Protein AF-A0A537QTP3-F1 (afdb_monomer)

Structure (mmCIF, N/CA/C/O backbone):
data_AF-A0A537QTP3-F1
#
_entry.id   AF-A0A537QTP3-F1
#
loop_
_atom_site.group_PDB
_atom_site.id
_atom_site.type_symbol
_atom_site.label_atom_id
_atom_site.label_alt_id
_atom_site.label_comp_id
_atom_site.label_asym_id
_atom_site.label_entity_id
_atom_site.label_seq_id
_atom_site.pdbx_PDB_ins_code
_atom_site.Cartn_x
_atom_site.Cartn_y
_atom_site.Cartn_z
_atom_site.occupancy
_atom_site.B_iso_or_equiv
_atom_site.auth_seq_id
_atom_site.auth_comp_id
_atom_site.auth_asym_id
_atom_site.auth_atom_id
_atom_site.pdbx_PDB_model_num
ATOM 1 N N . MET A 1 1 ? 38.518 -3.682 39.618 1.00 43.06 1 MET A N 1
ATOM 2 C CA . MET A 1 1 ? 37.216 -3.998 38.986 1.00 43.06 1 MET A CA 1
ATOM 3 C C . MET A 1 1 ? 36.965 -2.998 37.864 1.00 43.06 1 MET A C 1
ATOM 5 O O . MET A 1 1 ? 36.991 -1.805 38.128 1.00 43.06 1 MET A O 1
ATOM 9 N N . ARG A 1 2 ? 36.813 -3.452 36.614 1.00 39.53 2 ARG A N 1
ATOM 10 C CA . ARG A 1 2 ? 36.555 -2.592 35.443 1.00 39.53 2 ARG A CA 1
ATOM 11 C C . ARG A 1 2 ? 35.040 -2.537 35.215 1.00 39.53 2 ARG A C 1
ATOM 13 O O . ARG A 1 2 ? 34.416 -3.589 35.121 1.00 39.53 2 ARG A O 1
ATOM 20 N N . ALA A 1 3 ? 34.459 -1.339 35.165 1.00 39.75 3 ALA A N 1
ATOM 21 C CA . ALA A 1 3 ? 33.029 -1.153 34.916 1.00 39.75 3 ALA A CA 1
ATOM 22 C C . ALA A 1 3 ? 32.633 -1.691 33.522 1.00 39.75 3 ALA A C 1
ATOM 24 O O . ALA A 1 3 ? 33.412 -1.539 32.575 1.00 39.75 3 ALA A O 1
ATOM 25 N N . PRO A 1 4 ? 31.446 -2.306 33.362 1.00 42.59 4 PRO A N 1
ATOM 26 C CA . PRO A 1 4 ? 31.024 -2.844 32.078 1.00 42.59 4 PRO A CA 1
ATOM 27 C C . PRO A 1 4 ? 30.721 -1.704 31.099 1.00 42.59 4 PRO A C 1
ATOM 29 O O . PRO A 1 4 ? 29.979 -0.768 31.402 1.00 42.59 4 PRO A O 1
ATOM 32 N N . ALA A 1 5 ? 31.304 -1.791 29.904 1.00 46.47 5 ALA A N 1
ATOM 33 C CA . ALA A 1 5 ? 31.057 -0.856 28.818 1.00 46.47 5 ALA A CA 1
ATOM 34 C C . ALA A 1 5 ? 29.568 -0.877 28.426 1.00 46.47 5 ALA A C 1
ATOM 36 O O . ALA A 1 5 ? 29.003 -1.933 28.130 1.00 46.47 5 ALA A O 1
ATOM 37 N N . LYS A 1 6 ? 28.931 0.302 28.401 1.00 43.38 6 LYS A N 1
ATOM 38 C CA . LYS A 1 6 ? 27.564 0.483 27.895 1.00 43.38 6 LYS A CA 1
ATOM 39 C C . LYS A 1 6 ? 27.497 -0.030 26.452 1.00 43.38 6 LYS A C 1
ATOM 41 O O . LYS A 1 6 ? 28.097 0.567 25.559 1.00 43.38 6 LYS A O 1
ATOM 46 N N . LYS A 1 7 ? 26.754 -1.120 26.216 1.00 40.28 7 LYS A N 1
ATOM 47 C CA . LYS A 1 7 ? 26.412 -1.594 24.866 1.00 40.28 7 LYS A CA 1
ATOM 48 C C . LYS A 1 7 ? 25.715 -0.457 24.123 1.00 40.28 7 LYS A C 1
ATOM 50 O O . LYS A 1 7 ? 24.593 -0.076 24.451 1.00 40.28 7 LYS A O 1
ATOM 55 N N . ARG A 1 8 ? 26.405 0.101 23.132 1.00 39.62 8 ARG A N 1
ATOM 56 C CA . ARG A 1 8 ? 25.869 1.103 22.215 1.00 39.62 8 ARG A CA 1
ATOM 57 C C . ARG A 1 8 ? 24.775 0.408 21.404 1.00 39.62 8 ARG A C 1
ATOM 59 O O . ARG A 1 8 ? 25.074 -0.422 20.552 1.00 39.62 8 ARG A O 1
ATOM 66 N N . VAL A 1 9 ? 23.512 0.669 21.741 1.00 45.44 9 VAL A N 1
ATOM 67 C CA . VAL A 1 9 ? 22.360 0.138 21.004 1.00 45.44 9 VAL A CA 1
ATOM 68 C C . VAL A 1 9 ? 22.481 0.646 19.571 1.00 45.44 9 VAL A C 1
ATOM 70 O O . VAL A 1 9 ? 22.361 1.844 19.317 1.00 45.44 9 VAL A O 1
ATOM 73 N N . SER A 1 10 ? 22.796 -0.259 18.647 1.00 49.94 10 SER A N 1
ATOM 74 C CA . SER A 1 10 ? 22.798 0.022 17.216 1.00 49.94 10 SER A CA 1
ATOM 75 C C . SER A 1 10 ? 21.412 0.534 16.831 1.00 49.94 10 SER A C 1
ATOM 77 O O . SER A 1 10 ? 20.431 -0.207 16.922 1.00 49.94 10 SER A O 1
ATOM 79 N N . ARG A 1 11 ? 21.312 1.808 16.436 1.00 54.25 11 ARG A N 1
ATOM 80 C CA . ARG A 1 11 ? 20.083 2.373 15.869 1.00 54.25 11 ARG A CA 1
ATOM 81 C C . ARG A 1 11 ? 19.792 1.630 14.565 1.00 54.25 11 ARG A C 1
ATOM 83 O O . ARG A 1 11 ? 20.485 1.826 13.577 1.00 54.25 11 ARG A O 1
ATOM 90 N N . SER A 1 12 ? 18.797 0.748 14.591 1.00 66.38 12 SER A N 1
ATOM 91 C CA . SER A 1 12 ? 18.327 0.035 13.402 1.00 66.38 12 SER A CA 1
ATOM 92 C C . SER A 1 12 ? 17.727 1.031 12.403 1.00 66.38 12 SER A C 1
ATOM 94 O O . SER A 1 12 ? 16.836 1.799 12.774 1.00 66.38 12 SER A O 1
ATOM 96 N N . THR A 1 13 ? 18.203 1.015 11.155 1.00 77.62 13 THR A N 1
ATOM 97 C CA . THR A 1 13 ? 17.743 1.884 10.055 1.00 77.62 13 THR A CA 1
ATOM 98 C C . THR A 1 13 ? 16.233 1.758 9.859 1.00 77.62 13 THR A C 1
ATOM 100 O O . THR A 1 13 ? 15.783 0.616 9.733 1.00 77.62 13 THR A O 1
ATOM 103 N N . PRO A 1 14 ? 15.450 2.856 9.856 1.00 83.19 14 PRO A N 1
ATOM 104 C CA . PRO A 1 14 ? 13.990 2.801 9.758 1.00 83.19 14 PRO A CA 1
ATOM 105 C C . PRO A 1 14 ? 13.533 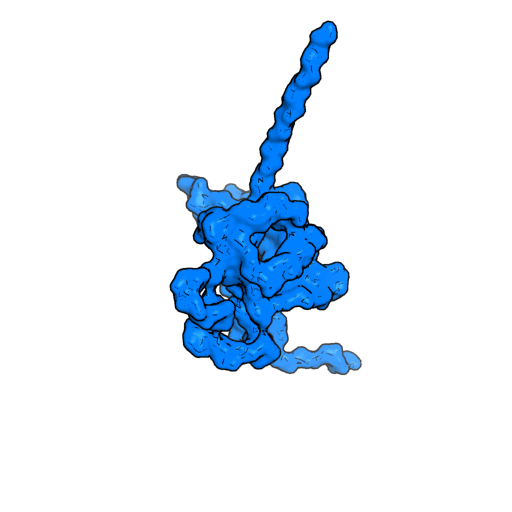2.051 8.497 1.00 83.19 14 PRO A C 1
ATOM 107 O O . PRO A 1 14 ? 14.256 2.041 7.494 1.00 83.19 14 PRO A O 1
ATOM 110 N N . PRO A 1 15 ? 12.366 1.382 8.538 1.00 90.44 15 PRO A N 1
ATOM 111 C CA . PRO A 1 15 ? 11.824 0.739 7.354 1.00 90.44 15 PRO A CA 1
ATOM 112 C C . PRO A 1 15 ? 11.551 1.799 6.285 1.00 90.44 15 PRO A C 1
ATOM 114 O O . PRO A 1 15 ? 11.191 2.934 6.583 1.00 90.44 15 PRO A O 1
ATOM 117 N N . THR A 1 16 ? 11.761 1.432 5.029 1.00 93.06 16 THR A N 1
ATOM 118 C CA . THR A 1 16 ? 11.614 2.335 3.886 1.00 93.06 16 THR A CA 1
ATOM 119 C C . THR A 1 16 ? 10.600 1.754 2.914 1.00 93.06 16 THR A C 1
ATOM 121 O O . THR A 1 16 ? 10.518 0.532 2.773 1.00 93.06 16 THR A O 1
ATOM 124 N N . ILE A 1 17 ? 9.834 2.625 2.252 1.00 95.19 17 ILE A N 1
ATOM 125 C CA . ILE A 1 17 ? 8.983 2.217 1.134 1.00 95.19 17 ILE A CA 1
ATOM 126 C C . ILE A 1 17 ? 9.832 2.159 -0.133 1.00 95.19 17 ILE A C 1
ATOM 128 O O . ILE A 1 17 ? 10.484 3.140 -0.501 1.00 95.19 17 ILE A O 1
ATOM 132 N N . SER A 1 18 ? 9.812 1.015 -0.807 1.00 95.62 18 SER A N 1
ATOM 133 C CA . SER A 1 18 ? 10.491 0.813 -2.085 1.00 95.62 18 SER A CA 1
ATOM 134 C C . SER A 1 18 ? 9.513 0.359 -3.157 1.00 95.62 18 SER A C 1
ATOM 136 O O . SER A 1 18 ? 8.651 -0.473 -2.885 1.00 95.62 18 SER A O 1
ATOM 138 N N . ALA A 1 19 ? 9.676 0.881 -4.370 1.00 96.38 19 ALA A N 1
ATOM 139 C CA . ALA A 1 19 ? 8.975 0.427 -5.562 1.00 96.38 19 ALA A CA 1
ATOM 140 C C . ALA A 1 19 ? 9.705 -0.774 -6.169 1.00 96.38 19 ALA A C 1
ATOM 142 O O . ALA A 1 19 ? 10.926 -0.724 -6.334 1.00 96.38 19 ALA A O 1
ATOM 143 N N . ARG A 1 20 ? 8.968 -1.834 -6.502 1.00 95.94 20 ARG A N 1
ATOM 144 C CA . ARG A 1 20 ? 9.480 -3.069 -7.100 1.00 95.94 20 ARG A CA 1
ATOM 145 C C . ARG A 1 20 ? 8.600 -3.477 -8.282 1.00 95.94 20 ARG A C 1
ATOM 147 O O . ARG A 1 20 ? 7.392 -3.268 -8.252 1.00 95.94 20 ARG A O 1
ATOM 154 N N . LEU A 1 21 ? 9.193 -4.067 -9.316 1.00 95.38 21 LEU A N 1
ATOM 155 C CA . LEU A 1 21 ? 8.407 -4.704 -10.377 1.00 95.38 21 LEU A CA 1
ATOM 156 C C . LEU A 1 21 ? 7.588 -5.852 -9.786 1.00 95.38 21 LEU A C 1
ATOM 158 O O . LEU A 1 21 ? 8.126 -6.660 -9.026 1.00 95.38 21 LEU A O 1
ATOM 162 N N . SER A 1 22 ? 6.315 -5.959 -10.160 1.00 92.25 22 SER A N 1
ATOM 163 C CA . SER A 1 22 ? 5.523 -7.130 -9.782 1.00 92.25 22 SER A CA 1
ATOM 164 C C . SER A 1 22 ? 6.201 -8.408 -10.293 1.00 92.25 22 SER A C 1
ATOM 166 O O . SER A 1 22 ? 6.821 -8.414 -11.356 1.00 92.25 22 SER A O 1
ATOM 168 N N . ALA A 1 23 ? 6.093 -9.511 -9.546 1.00 87.56 23 ALA A N 1
ATOM 169 C CA . ALA A 1 23 ? 6.948 -10.694 -9.727 1.00 87.56 23 ALA A CA 1
ATOM 170 C C . ALA A 1 23 ? 6.952 -11.321 -11.140 1.00 87.56 23 ALA A C 1
ATOM 172 O O . ALA A 1 23 ? 7.904 -12.013 -11.497 1.00 87.56 23 ALA A O 1
ATOM 173 N N . ARG A 1 24 ? 5.895 -11.103 -11.934 1.00 88.94 24 ARG A N 1
ATOM 174 C CA . ARG A 1 24 ? 5.745 -11.635 -13.302 1.00 88.94 24 ARG A CA 1
ATOM 175 C C . ARG A 1 24 ? 6.273 -10.700 -14.393 1.00 88.94 24 ARG A C 1
ATOM 177 O O . ARG A 1 24 ? 6.310 -11.094 -15.554 1.00 88.94 24 ARG A O 1
ATOM 184 N N . ILE A 1 25 ? 6.663 -9.478 -14.038 1.00 93.19 25 ILE A N 1
ATOM 185 C CA . ILE A 1 25 ? 7.062 -8.446 -14.993 1.00 93.19 25 ILE A CA 1
ATOM 186 C C . ILE A 1 25 ? 8.572 -8.491 -15.203 1.00 93.19 25 ILE A C 1
ATOM 188 O O . ILE A 1 25 ? 9.352 -8.521 -14.251 1.00 93.19 25 ILE A O 1
ATOM 192 N N . THR A 1 26 ? 8.991 -8.444 -16.465 1.00 94.81 26 THR A N 1
ATOM 193 C CA . THR A 1 26 ? 10.399 -8.268 -16.846 1.00 94.81 26 THR A CA 1
ATOM 194 C C . THR A 1 26 ? 10.557 -6.998 -17.673 1.00 94.81 26 THR A C 1
ATOM 196 O O . THR A 1 26 ? 9.687 -6.685 -18.481 1.00 94.81 26 THR A O 1
ATOM 199 N N . LEU A 1 27 ? 11.666 -6.275 -17.493 1.00 96.38 27 LEU A N 1
ATOM 200 C CA . LEU A 1 27 ? 12.025 -5.145 -18.351 1.00 96.38 27 LEU A CA 1
ATOM 201 C C . LEU A 1 27 ? 13.045 -5.579 -19.401 1.00 96.38 27 LEU A C 1
ATOM 203 O O . LEU A 1 27 ? 14.106 -6.102 -19.058 1.00 96.38 27 LEU A O 1
ATOM 207 N N . GLN A 1 28 ? 12.742 -5.316 -20.668 1.00 95.38 28 GLN A N 1
ATOM 208 C CA . GLN A 1 28 ? 13.676 -5.471 -21.780 1.00 95.38 28 GLN A CA 1
ATOM 209 C C . GLN A 1 28 ? 14.152 -4.095 -22.234 1.00 95.38 28 GLN A C 1
ATOM 211 O O . GLN A 1 28 ? 13.347 -3.189 -22.434 1.00 95.38 28 GLN A O 1
ATOM 216 N N . THR A 1 29 ? 15.465 -3.938 -22.378 1.00 95.75 29 THR A N 1
ATOM 217 C CA . THR A 1 29 ? 16.108 -2.699 -22.830 1.00 95.75 29 THR A CA 1
ATOM 218 C C . THR A 1 29 ? 16.768 -2.940 -24.183 1.00 95.75 29 THR A C 1
ATOM 220 O O . THR A 1 29 ? 17.555 -3.881 -24.309 1.00 95.75 29 THR A O 1
ATOM 223 N N . HIS A 1 30 ? 16.500 -2.093 -25.172 1.00 94.12 30 HIS A N 1
ATOM 224 C CA . HIS A 1 30 ? 17.096 -2.190 -26.506 1.00 94.12 30 HIS A CA 1
ATOM 225 C C . HIS A 1 30 ? 18.248 -1.202 -26.705 1.00 94.12 30 HIS A C 1
ATOM 227 O O . HIS A 1 30 ? 18.404 -0.229 -25.967 1.00 94.12 30 HIS A O 1
ATOM 233 N N . ALA A 1 31 ? 19.048 -1.441 -27.749 1.00 92.38 31 ALA A N 1
ATOM 234 C CA . ALA A 1 31 ? 20.208 -0.617 -28.094 1.00 92.38 31 ALA A CA 1
ATOM 235 C C . ALA A 1 31 ? 19.852 0.851 -28.400 1.00 92.38 31 ALA A C 1
ATOM 237 O O . ALA A 1 31 ? 20.682 1.733 -28.209 1.00 92.38 31 ALA A O 1
ATOM 238 N N . ASP A 1 32 ? 18.619 1.124 -28.837 1.00 94.00 32 ASP A N 1
ATOM 239 C CA . ASP A 1 32 ? 18.126 2.475 -29.124 1.00 94.00 32 ASP A CA 1
ATOM 240 C C . ASP A 1 32 ? 17.578 3.212 -27.884 1.00 94.00 32 ASP A C 1
ATOM 242 O O . ASP A 1 32 ? 16.983 4.286 -28.014 1.00 94.00 32 ASP A O 1
ATOM 246 N N . GLY A 1 33 ? 17.748 2.621 -26.695 1.00 93.94 33 GLY A N 1
ATOM 247 C CA . GLY A 1 33 ? 17.277 3.146 -25.415 1.00 93.94 33 GLY A CA 1
ATOM 248 C C . GLY A 1 33 ? 15.804 2.865 -25.122 1.00 93.94 33 GLY A C 1
ATOM 249 O O . GLY A 1 33 ? 15.305 3.317 -24.091 1.00 93.94 33 GLY A O 1
ATOM 250 N N . SER A 1 34 ? 15.081 2.151 -25.992 1.00 96.81 34 SER A N 1
ATOM 251 C CA . SER A 1 34 ? 13.695 1.777 -25.704 1.00 96.81 34 SER A CA 1
ATOM 252 C C . SER A 1 34 ? 13.605 0.734 -24.587 1.00 96.81 34 SER A C 1
ATOM 254 O O . SER A 1 34 ? 14.406 -0.202 -24.514 1.00 96.81 34 SER A O 1
ATOM 256 N N . ILE A 1 35 ? 12.620 0.911 -23.702 1.00 97.75 35 ILE A N 1
ATOM 257 C CA . ILE A 1 35 ? 12.293 -0.034 -22.632 1.00 97.75 35 ILE A CA 1
ATOM 258 C C . ILE A 1 35 ? 10.890 -0.597 -22.865 1.00 97.75 35 ILE A C 1
ATOM 260 O O . ILE A 1 35 ? 9.936 0.157 -23.074 1.00 97.75 35 ILE A O 1
ATOM 264 N N . LEU A 1 36 ? 10.763 -1.920 -22.786 1.00 97.25 36 LEU A N 1
ATOM 265 C CA . LEU A 1 36 ? 9.499 -2.656 -22.803 1.00 97.25 36 LEU A CA 1
ATOM 266 C C . LEU A 1 36 ? 9.291 -3.343 -21.452 1.00 97.25 36 LEU A C 1
ATOM 268 O O . LEU A 1 36 ? 10.227 -3.934 -20.912 1.00 97.25 36 LEU A O 1
ATOM 272 N N . ALA A 1 37 ? 8.064 -3.322 -20.936 1.00 96.50 37 ALA A N 1
ATOM 273 C CA . ALA A 1 37 ? 7.639 -4.280 -19.919 1.00 96.50 37 ALA A CA 1
ATOM 274 C C . ALA A 1 37 ? 7.015 -5.501 -20.594 1.00 96.50 37 ALA A C 1
ATOM 276 O O . ALA A 1 37 ? 6.170 -5.343 -21.470 1.00 96.50 37 ALA A O 1
ATOM 277 N N . CYS A 1 38 ? 7.404 -6.700 -20.168 1.00 95.25 38 CYS A N 1
ATOM 278 C CA . CYS A 1 38 ? 6.928 -7.973 -20.706 1.00 95.25 38 CYS A CA 1
ATOM 279 C C . CYS A 1 38 ? 6.246 -8.801 -19.613 1.00 95.25 38 CYS A C 1
ATOM 281 O O . CYS A 1 38 ? 6.808 -8.951 -18.523 1.00 95.25 38 CYS A O 1
ATOM 283 N N . PHE A 1 39 ? 5.066 -9.347 -19.916 1.00 91.31 39 PHE A N 1
ATOM 284 C CA . PHE A 1 39 ? 4.272 -10.192 -19.018 1.00 91.31 39 PHE A CA 1
ATOM 285 C C . PHE A 1 39 ? 3.223 -10.987 -19.800 1.00 91.31 39 PHE A C 1
ATOM 287 O O . PHE A 1 39 ? 2.648 -10.469 -20.748 1.00 91.31 39 PHE A O 1
ATOM 294 N N . ASP A 1 40 ? 2.981 -12.244 -19.419 1.00 85.19 40 ASP A N 1
ATOM 295 C CA . ASP A 1 40 ? 1.920 -13.101 -19.978 1.00 85.19 40 ASP A CA 1
ATOM 296 C C . ASP A 1 40 ? 1.842 -13.103 -21.523 1.00 85.19 40 ASP A C 1
ATOM 298 O O . ASP A 1 40 ? 0.764 -13.043 -22.107 1.00 85.19 40 ASP A O 1
ATOM 302 N N . GLY A 1 41 ? 2.998 -13.117 -22.201 1.00 86.50 41 GLY A N 1
ATOM 303 C CA . GLY A 1 41 ? 3.096 -13.088 -23.672 1.00 86.50 41 GLY A CA 1
ATOM 304 C C . GLY A 1 41 ? 2.845 -11.720 -24.323 1.00 86.50 41 GLY A C 1
ATOM 305 O O . GLY A 1 41 ? 2.966 -11.594 -25.538 1.00 86.50 41 GLY A O 1
ATOM 306 N N . HIS A 1 42 ? 2.548 -10.693 -23.530 1.00 89.06 42 HIS A N 1
ATOM 307 C CA . HIS A 1 42 ? 2.315 -9.321 -23.962 1.00 89.06 42 HIS A CA 1
ATOM 308 C C . HIS A 1 42 ? 3.523 -8.433 -23.655 1.00 89.06 42 HIS A C 1
ATOM 310 O O . HIS A 1 42 ? 4.347 -8.725 -22.778 1.00 89.06 42 HIS A O 1
ATOM 316 N N . SER A 1 43 ? 3.615 -7.314 -24.372 1.00 94.50 43 SER A N 1
ATOM 317 C CA . SER A 1 43 ? 4.582 -6.261 -24.087 1.00 94.50 43 SER A CA 1
ATOM 318 C C . SER A 1 43 ? 3.949 -4.877 -24.172 1.00 94.50 43 SER A C 1
ATOM 320 O O . SER A 1 43 ? 3.044 -4.628 -24.967 1.00 94.50 43 SER A O 1
ATOM 322 N N . VAL A 1 44 ? 4.434 -3.965 -23.332 1.00 95.19 44 VAL A N 1
ATOM 323 C CA . VAL A 1 44 ? 4.031 -2.556 -23.324 1.00 95.19 44 VAL A CA 1
ATOM 324 C C . VAL A 1 44 ? 5.275 -1.692 -23.472 1.00 95.19 44 VAL A C 1
ATOM 326 O O . VAL A 1 44 ? 6.224 -1.811 -22.695 1.00 95.19 44 VAL A O 1
ATOM 329 N N . GLY A 1 45 ? 5.269 -0.815 -24.477 1.00 96.25 45 GLY A N 1
ATOM 330 C CA . GLY A 1 45 ? 6.319 0.177 -24.693 1.00 96.25 45 GLY A CA 1
ATOM 331 C C . GLY A 1 45 ? 6.278 1.265 -23.630 1.00 96.25 45 GLY A C 1
ATOM 332 O O . GLY A 1 45 ? 5.278 1.963 -23.489 1.00 96.25 45 GLY A O 1
ATOM 333 N N . LEU A 1 46 ? 7.383 1.438 -22.908 1.00 96.56 46 LEU A N 1
ATOM 334 C CA . LEU A 1 46 ? 7.501 2.439 -21.847 1.00 96.56 46 LEU A CA 1
ATOM 335 C C . LEU A 1 46 ? 8.206 3.709 -22.317 1.00 96.56 46 LEU A C 1
ATOM 337 O O . LEU A 1 46 ? 8.221 4.684 -21.578 1.00 96.56 46 LEU A O 1
ATOM 341 N N . GLY A 1 47 ? 8.757 3.731 -23.533 1.00 95.81 47 GLY A N 1
ATOM 342 C CA . GLY A 1 47 ? 9.451 4.878 -24.127 1.00 95.81 47 GLY A CA 1
ATOM 343 C C . GLY A 1 47 ? 10.964 4.688 -24.225 1.00 95.81 47 GLY A C 1
ATOM 344 O O . GLY A 1 47 ? 11.472 3.593 -23.992 1.00 95.81 47 GLY A O 1
ATOM 345 N N . LYS A 1 48 ? 11.670 5.761 -24.607 1.00 96.62 48 LYS A N 1
ATOM 346 C CA . LYS A 1 48 ? 13.134 5.798 -24.736 1.00 96.62 48 LYS A CA 1
ATOM 347 C C . LYS A 1 48 ? 13.771 6.505 -23.549 1.00 96.62 48 LYS A C 1
ATOM 349 O O . LYS A 1 48 ? 13.270 7.540 -23.117 1.00 96.62 48 LYS A O 1
ATOM 354 N N . TYR A 1 49 ? 14.876 5.951 -23.069 1.00 95.81 49 TYR A N 1
ATOM 355 C CA . TYR A 1 49 ? 15.574 6.393 -21.870 1.00 95.81 49 TYR A CA 1
ATOM 356 C C . TYR A 1 49 ? 17.087 6.349 -22.069 1.00 95.81 49 TYR A C 1
ATOM 358 O O . TYR A 1 49 ? 17.601 5.595 -22.898 1.00 95.81 49 TYR A O 1
ATOM 366 N N . SER A 1 50 ? 17.821 7.135 -21.282 1.00 94.94 50 SER A N 1
ATOM 367 C CA . SER A 1 50 ? 19.281 7.102 -21.298 1.00 94.94 50 SER A CA 1
ATOM 368 C C . SER A 1 50 ? 19.832 5.747 -20.832 1.00 94.94 50 SER A C 1
ATOM 370 O O . SER A 1 50 ? 19.191 4.999 -20.086 1.00 94.94 50 SER A O 1
ATOM 372 N N . ALA A 1 51 ? 21.074 5.438 -21.217 1.00 94.19 51 ALA A N 1
ATOM 373 C CA . ALA A 1 51 ? 21.761 4.221 -20.777 1.00 94.19 51 ALA A CA 1
ATOM 374 C C . ALA A 1 51 ? 21.882 4.133 -19.241 1.00 94.19 51 ALA A C 1
ATOM 376 O O . ALA A 1 51 ? 21.800 3.046 -18.667 1.00 94.19 51 ALA A O 1
ATOM 377 N N . ALA A 1 52 ? 22.036 5.280 -18.565 1.00 92.56 52 ALA A N 1
ATOM 378 C CA . ALA A 1 52 ? 22.071 5.353 -17.108 1.00 92.56 52 ALA A CA 1
ATOM 379 C C . ALA A 1 52 ? 20.731 4.920 -16.493 1.00 92.56 52 ALA A C 1
ATOM 381 O O . ALA A 1 52 ? 20.715 4.080 -15.591 1.00 92.56 52 ALA A O 1
ATOM 382 N N . THR A 1 53 ? 19.614 5.425 -17.022 1.00 93.62 53 THR A N 1
ATOM 383 C CA . THR A 1 53 ? 18.266 5.029 -16.598 1.00 93.62 53 THR A CA 1
ATOM 384 C C . THR A 1 53 ? 17.995 3.559 -16.895 1.00 93.62 53 THR A C 1
ATOM 386 O O . THR A 1 53 ? 17.521 2.849 -16.014 1.00 93.62 53 THR A O 1
ATOM 389 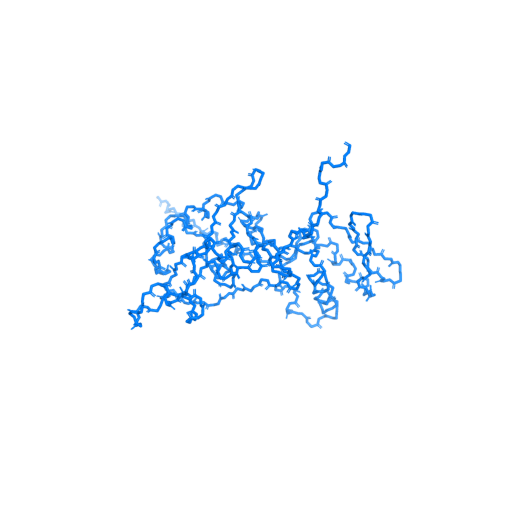N N . CYS A 1 54 ? 18.367 3.059 -18.080 1.00 94.12 54 CYS A N 1
ATOM 390 C CA . CYS A 1 54 ? 18.220 1.642 -18.433 1.00 94.12 54 CYS A CA 1
ATOM 391 C C . CYS A 1 54 ? 18.951 0.727 -17.440 1.00 94.12 54 CYS A C 1
ATOM 393 O O . CYS A 1 54 ? 18.404 -0.288 -17.013 1.00 94.12 54 CYS A O 1
ATOM 395 N N . LYS A 1 55 ? 20.168 1.108 -17.026 1.00 92.38 55 LYS A N 1
ATOM 396 C CA . LYS A 1 55 ? 20.936 0.374 -16.013 1.00 92.38 55 LYS A CA 1
ATOM 397 C C . LYS A 1 55 ? 20.236 0.396 -14.653 1.00 92.38 55 LYS A C 1
ATOM 399 O O . LYS A 1 55 ? 20.070 -0.659 -14.049 1.00 92.38 55 LYS A O 1
ATOM 404 N N . ARG A 1 56 ? 19.793 1.571 -14.188 1.00 91.81 56 ARG A N 1
ATOM 405 C CA . ARG A 1 56 ? 19.086 1.710 -12.901 1.00 91.81 56 ARG A CA 1
ATOM 406 C C . ARG A 1 56 ? 17.734 0.994 -12.891 1.00 91.81 56 ARG A C 1
ATOM 408 O O . ARG A 1 56 ? 17.353 0.441 -11.867 1.00 91.81 56 ARG A O 1
ATOM 415 N N . ALA A 1 57 ? 17.024 0.950 -14.016 1.00 93.38 57 ALA A N 1
ATOM 416 C CA . ALA A 1 57 ? 15.736 0.269 -14.130 1.00 93.38 57 ALA A CA 1
ATOM 417 C C . ALA A 1 57 ? 15.828 -1.227 -13.783 1.00 93.38 57 ALA A C 1
ATOM 419 O O . ALA A 1 57 ? 14.883 -1.787 -13.234 1.00 93.38 57 ALA A O 1
ATOM 420 N N . GLN A 1 58 ? 16.979 -1.868 -14.020 1.00 91.88 58 GLN A N 1
ATOM 421 C CA . GLN A 1 58 ? 17.199 -3.270 -13.642 1.00 91.88 58 GLN A CA 1
ATOM 422 C C . GLN A 1 58 ? 17.170 -3.485 -12.117 1.00 91.88 58 GLN A C 1
ATOM 424 O O . GLN A 1 58 ? 16.783 -4.553 -11.641 1.00 91.88 58 GLN A O 1
ATOM 429 N N . GLU A 1 59 ? 17.500 -2.457 -11.329 1.00 93.62 59 GLU A N 1
ATOM 430 C CA . GLU A 1 59 ? 17.471 -2.498 -9.860 1.00 93.62 59 GLU A CA 1
ATOM 431 C C . GLU A 1 59 ? 16.032 -2.494 -9.304 1.00 93.62 59 GLU A C 1
ATOM 433 O O . GLU A 1 59 ? 15.807 -2.894 -8.157 1.00 93.62 59 GLU A O 1
ATOM 438 N N . LEU A 1 60 ? 15.025 -2.140 -10.119 1.00 94.56 60 LEU A N 1
ATOM 439 C CA . LEU A 1 60 ? 13.611 -2.225 -9.730 1.00 94.56 60 LEU A CA 1
ATOM 440 C C . LEU A 1 60 ? 13.175 -3.658 -9.416 1.00 94.56 60 LEU A C 1
ATOM 442 O O . LEU A 1 60 ? 12.203 -3.843 -8.692 1.00 94.56 60 LEU A O 1
ATOM 446 N N . ARG A 1 61 ? 13.891 -4.685 -9.890 1.00 91.12 61 ARG A N 1
ATOM 447 C CA . ARG A 1 61 ? 13.609 -6.080 -9.519 1.00 91.12 61 ARG A CA 1
ATOM 448 C C . ARG A 1 61 ? 13.897 -6.362 -8.041 1.00 91.12 61 ARG A C 1
ATOM 450 O O . ARG A 1 61 ? 13.170 -7.122 -7.407 1.00 91.12 61 ARG A O 1
ATOM 457 N N . SER A 1 62 ? 14.939 -5.746 -7.483 1.00 88.94 62 SER A N 1
ATOM 458 C CA . SER A 1 62 ? 15.257 -5.815 -6.047 1.00 88.94 62 SER A CA 1
ATOM 459 C C . SER A 1 62 ? 14.485 -4.794 -5.210 1.00 88.94 62 SER A C 1
ATOM 461 O O . SER A 1 62 ? 14.317 -4.986 -4.006 1.00 88.94 62 SER A O 1
ATOM 463 N N . GLY A 1 63 ? 13.979 -3.746 -5.857 1.00 93.38 63 GLY A N 1
ATOM 464 C CA . GLY A 1 63 ? 13.241 -2.655 -5.243 1.00 93.38 63 GLY A CA 1
ATOM 465 C C . GLY A 1 63 ? 14.121 -1.430 -4.997 1.00 93.38 63 GLY A C 1
ATOM 466 O O . GLY A 1 63 ? 15.222 -1.541 -4.461 1.00 93.38 63 GLY A O 1
ATOM 467 N N . LEU A 1 64 ? 13.613 -0.253 -5.360 1.00 93.81 64 LEU A N 1
ATOM 468 C CA . LEU A 1 64 ? 14.282 1.035 -5.164 1.00 93.81 64 LEU A CA 1
ATOM 469 C C . LEU A 1 64 ? 13.483 1.915 -4.194 1.00 93.81 64 LEU A C 1
ATOM 471 O O . LEU A 1 64 ? 12.264 2.009 -4.345 1.00 93.81 64 LEU A O 1
ATOM 475 N N . PRO A 1 65 ? 14.115 2.563 -3.195 1.00 92.81 65 PRO A N 1
ATOM 476 C CA . PRO A 1 65 ? 13.428 3.487 -2.292 1.00 92.81 65 PRO A CA 1
ATOM 477 C C . PRO A 1 65 ? 12.672 4.586 -3.044 1.00 92.81 65 PRO A C 1
ATOM 479 O O . PRO A 1 65 ? 13.247 5.207 -3.935 1.00 92.81 65 PRO A O 1
ATOM 482 N N . LEU A 1 66 ? 11.432 4.891 -2.644 1.00 91.19 66 LEU A N 1
ATOM 483 C CA . LEU A 1 66 ? 10.649 5.959 -3.288 1.00 91.19 66 LEU A CA 1
ATOM 484 C C . LEU A 1 66 ? 11.340 7.323 -3.211 1.00 91.19 66 LEU A C 1
ATOM 486 O O . LEU A 1 66 ? 11.373 8.061 -4.189 1.00 91.19 66 LEU A O 1
ATOM 490 N N . ALA A 1 67 ? 11.997 7.606 -2.086 1.00 87.12 67 ALA A N 1
ATOM 491 C CA . ALA A 1 67 ? 12.776 8.828 -1.900 1.00 87.12 67 ALA A CA 1
ATOM 492 C C . ALA A 1 67 ? 13.944 8.973 -2.900 1.00 87.12 67 ALA A C 1
ATOM 494 O O . ALA A 1 67 ? 14.477 10.065 -3.059 1.00 87.12 67 ALA A O 1
ATOM 495 N N . SER A 1 68 ? 14.355 7.894 -3.583 1.00 85.88 68 SER A N 1
ATOM 496 C CA . SER A 1 68 ? 15.384 7.963 -4.633 1.00 85.88 68 SER A CA 1
ATOM 497 C C . SER A 1 68 ? 14.874 8.536 -5.961 1.00 85.88 68 SER A C 1
ATOM 499 O O . SER A 1 68 ? 15.687 8.796 -6.847 1.00 85.88 68 SER A O 1
ATOM 501 N N . PHE A 1 69 ? 13.557 8.719 -6.094 1.00 82.75 69 PHE A N 1
ATOM 502 C CA . PHE A 1 69 ? 12.909 9.336 -7.254 1.00 82.75 69 PHE A CA 1
ATOM 503 C C . PHE A 1 69 ? 12.585 10.817 -7.014 1.00 82.75 69 PHE A C 1
ATOM 505 O O . PHE A 1 69 ? 12.587 11.611 -7.947 1.00 82.75 69 PHE A O 1
ATOM 512 N N . GLU A 1 70 ? 12.331 11.199 -5.759 1.00 69.81 70 GLU A N 1
ATOM 513 C CA . GLU A 1 70 ? 11.847 12.539 -5.398 1.00 69.81 70 GLU A CA 1
ATOM 514 C C . GLU A 1 70 ? 12.954 13.609 -5.362 1.00 69.81 70 GLU A C 1
ATOM 516 O O . GLU A 1 70 ? 12.652 14.803 -5.372 1.00 69.81 70 GLU A O 1
ATOM 521 N N . THR A 1 71 ? 14.236 13.216 -5.316 1.00 61.31 71 THR A N 1
ATOM 522 C CA . THR A 1 71 ? 15.284 14.149 -4.866 1.00 61.31 71 THR A CA 1
ATOM 523 C C . THR A 1 71 ? 16.662 13.929 -5.474 1.00 61.31 71 THR A C 1
ATOM 525 O O . THR A 1 71 ? 17.659 13.737 -4.773 1.00 61.31 71 THR A O 1
ATOM 528 N N . SER A 1 72 ? 16.778 14.070 -6.786 1.00 56.84 72 SER A N 1
ATOM 529 C CA . SER A 1 72 ? 18.107 14.227 -7.368 1.00 56.84 72 SER A CA 1
ATOM 530 C C . SER A 1 72 ? 18.074 15.028 -8.654 1.00 56.84 72 SER A C 1
ATOM 532 O O . SER A 1 72 ? 17.449 14.661 -9.639 1.00 56.84 72 SER A O 1
ATOM 534 N N . GLY A 1 73 ? 18.806 16.144 -8.660 1.00 63.41 73 GLY A N 1
ATOM 535 C CA . GLY A 1 73 ? 18.977 17.023 -9.823 1.00 63.41 73 GLY A CA 1
ATOM 536 C C . GLY A 1 73 ? 19.758 16.394 -10.985 1.00 63.41 73 GLY A C 1
ATOM 537 O O . GLY A 1 73 ? 20.357 17.114 -11.775 1.00 63.41 73 GLY A O 1
ATOM 538 N N . ARG A 1 74 ? 19.809 15.060 -11.075 1.00 78.81 74 ARG A N 1
ATOM 539 C CA . ARG A 1 74 ? 20.415 14.315 -12.178 1.00 78.81 74 ARG A CA 1
ATOM 540 C C . ARG A 1 74 ? 19.315 13.924 -13.158 1.00 78.81 74 ARG A C 1
ATOM 542 O O . ARG A 1 74 ? 18.318 13.334 -12.758 1.00 78.81 74 ARG A O 1
ATOM 549 N N . ALA A 1 75 ? 19.538 14.172 -14.446 1.00 84.31 75 ALA A N 1
ATOM 550 C CA . ALA A 1 75 ? 18.580 13.841 -15.504 1.00 84.31 75 ALA A CA 1
ATOM 551 C C . ALA A 1 75 ? 18.135 12.362 -15.485 1.00 84.31 75 ALA A C 1
ATOM 553 O O . ALA A 1 75 ? 16.957 12.070 -15.660 1.00 84.31 75 ALA A O 1
ATOM 554 N N . ALA A 1 76 ? 19.052 11.433 -15.186 1.00 84.75 76 ALA A N 1
ATOM 555 C CA . ALA A 1 76 ? 18.745 10.001 -15.102 1.00 84.75 76 ALA A CA 1
ATOM 556 C C . ALA A 1 76 ? 17.720 9.653 -14.006 1.00 84.75 76 ALA A C 1
ATOM 558 O O . ALA A 1 76 ? 16.999 8.666 -14.114 1.00 84.75 76 ALA A O 1
ATOM 559 N N . ASP A 1 77 ? 17.634 10.457 -12.949 1.00 86.00 77 ASP A N 1
ATOM 560 C CA . ASP A 1 77 ? 16.757 10.166 -11.818 1.00 86.00 77 ASP A CA 1
ATOM 561 C C . ASP A 1 77 ? 15.337 10.684 -12.089 1.00 86.00 77 ASP A C 1
ATOM 563 O O . ASP A 1 77 ? 14.363 10.025 -11.732 1.00 86.00 77 ASP A O 1
ATOM 567 N N . GLN A 1 78 ? 15.223 11.786 -12.838 1.00 89.38 78 GLN A N 1
ATOM 568 C CA . GLN A 1 78 ? 13.958 12.270 -13.401 1.00 89.38 78 GLN A CA 1
ATOM 569 C C . GLN A 1 78 ?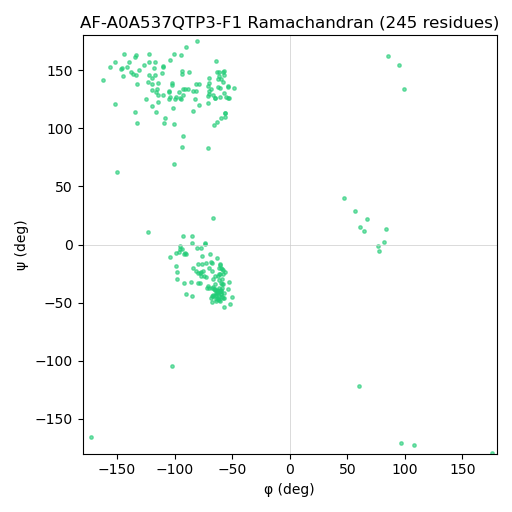 13.407 11.305 -14.457 1.00 89.38 78 GLN A C 1
ATOM 571 O O . GLN A 1 78 ? 12.222 10.978 -14.455 1.00 89.38 78 GLN A O 1
ATOM 576 N N . GLU A 1 79 ? 14.268 10.811 -15.350 1.00 93.12 79 GLU A N 1
ATOM 577 C CA . GLU A 1 79 ? 13.900 9.775 -16.318 1.00 93.12 79 GLU A CA 1
ATOM 578 C C . GLU A 1 79 ? 13.420 8.494 -15.622 1.00 93.12 79 GLU A C 1
ATOM 580 O O . GLU A 1 79 ? 12.440 7.882 -16.055 1.00 93.12 79 GLU A O 1
ATOM 585 N N . LEU A 1 80 ? 14.080 8.104 -14.528 1.00 92.94 80 LEU A N 1
ATOM 586 C CA . LEU A 1 80 ? 13.674 6.955 -13.730 1.00 92.94 80 LEU A CA 1
ATOM 587 C C . LEU A 1 80 ? 12.328 7.186 -13.028 1.00 92.94 80 LEU A C 1
ATOM 589 O O . LEU A 1 80 ? 11.490 6.291 -13.070 1.00 92.94 80 LEU A O 1
ATOM 593 N N . ASP A 1 81 ? 12.080 8.362 -12.439 1.00 92.81 81 ASP A N 1
ATOM 594 C CA . ASP A 1 81 ? 10.764 8.711 -11.873 1.00 92.81 81 ASP A CA 1
ATOM 595 C C . ASP A 1 81 ? 9.661 8.599 -12.939 1.00 92.81 81 ASP A C 1
ATOM 597 O O . ASP A 1 81 ? 8.648 7.932 -12.720 1.00 92.81 81 ASP A O 1
ATOM 601 N N . LEU A 1 82 ? 9.891 9.138 -14.142 1.00 93.56 82 LEU A N 1
ATOM 602 C CA . LEU A 1 82 ? 8.955 9.016 -15.264 1.00 93.56 82 LEU A CA 1
ATOM 603 C C . LEU A 1 82 ? 8.697 7.556 -15.660 1.00 93.56 82 LEU A C 1
ATOM 605 O O . LEU A 1 82 ? 7.548 7.186 -15.914 1.00 93.56 82 LEU A O 1
ATOM 609 N N . LEU A 1 83 ? 9.740 6.722 -15.718 1.00 95.44 83 LEU A N 1
ATOM 610 C CA . LEU A 1 83 ? 9.608 5.287 -15.983 1.00 95.44 83 LEU A CA 1
ATOM 611 C C . LEU A 1 83 ? 8.760 4.595 -14.911 1.00 95.44 83 LEU A C 1
ATOM 613 O O . LEU A 1 83 ? 7.825 3.867 -15.242 1.00 95.44 83 LEU A O 1
ATOM 617 N N . VAL A 1 84 ? 9.052 4.842 -13.634 1.00 95.25 84 VAL A N 1
ATOM 618 C CA . VAL A 1 84 ? 8.348 4.213 -12.510 1.00 95.25 84 VAL A CA 1
ATOM 619 C C . VAL A 1 84 ? 6.885 4.663 -12.452 1.00 95.25 84 VAL A C 1
ATOM 621 O O . VAL A 1 84 ? 6.007 3.830 -12.235 1.00 95.25 84 VAL A O 1
ATOM 624 N N . ARG A 1 85 ? 6.586 5.936 -12.744 1.00 94.56 85 ARG A N 1
ATOM 625 C CA . ARG A 1 85 ? 5.203 6.424 -12.885 1.00 94.56 85 ARG A CA 1
ATOM 626 C C . ARG A 1 85 ? 4.466 5.753 -14.040 1.00 94.56 85 ARG A C 1
ATOM 628 O O . ARG A 1 85 ? 3.313 5.369 -13.880 1.00 94.56 85 ARG A O 1
ATOM 635 N N . ARG A 1 86 ? 5.112 5.559 -15.196 1.00 95.56 86 ARG A N 1
ATOM 636 C CA . ARG A 1 86 ? 4.503 4.813 -16.316 1.00 95.56 86 ARG A CA 1
ATOM 637 C C . ARG A 1 86 ? 4.200 3.371 -15.923 1.00 95.56 86 ARG A C 1
ATOM 639 O O . ARG A 1 86 ? 3.095 2.900 -16.170 1.00 95.56 86 ARG A O 1
ATOM 646 N N . LEU A 1 87 ? 5.135 2.695 -15.261 1.00 95.31 87 LEU A N 1
ATOM 647 C CA . LEU A 1 87 ? 4.918 1.341 -14.751 1.00 95.31 87 LEU A CA 1
ATOM 648 C C . LEU A 1 87 ? 3.744 1.280 -13.755 1.00 95.31 87 LEU A C 1
ATOM 650 O O . LEU A 1 87 ? 2.919 0.372 -13.853 1.00 95.31 87 LEU A O 1
ATOM 654 N N . ALA A 1 88 ? 3.624 2.254 -12.845 1.00 94.44 88 ALA A N 1
ATOM 655 C CA . ALA A 1 88 ? 2.519 2.339 -11.885 1.00 94.44 88 ALA A CA 1
ATOM 656 C C . ALA A 1 88 ? 1.156 2.561 -12.568 1.00 94.44 88 ALA A C 1
ATOM 658 O O . ALA A 1 88 ? 0.179 1.894 -12.227 1.00 94.44 88 ALA A O 1
ATOM 659 N N . ARG A 1 89 ? 1.086 3.422 -13.593 1.00 93.31 89 ARG A N 1
ATOM 660 C CA . ARG A 1 89 ? -0.128 3.613 -14.415 1.00 93.31 89 ARG A CA 1
ATOM 661 C C . ARG A 1 89 ? -0.583 2.342 -15.119 1.00 93.31 89 ARG A C 1
ATOM 663 O O . ARG A 1 89 ? -1.777 2.146 -15.296 1.00 93.31 89 ARG A O 1
ATOM 670 N N . HIS A 1 90 ? 0.353 1.480 -15.503 1.00 91.44 90 HIS A N 1
ATOM 671 C CA . HIS A 1 90 ? 0.041 0.183 -16.101 1.00 91.44 90 HIS A CA 1
ATOM 672 C C . HIS A 1 90 ? -0.220 -0.925 -15.064 1.00 91.44 90 HIS A C 1
ATOM 674 O O . HIS A 1 90 ? -0.449 -2.064 -15.455 1.00 91.44 90 HIS A O 1
ATOM 680 N N . GLY A 1 91 ? -0.173 -0.628 -13.758 1.00 90.75 91 GLY A N 1
ATOM 681 C CA . GLY A 1 91 ? -0.368 -1.631 -12.705 1.00 90.75 91 GLY A CA 1
ATOM 682 C C . GLY A 1 91 ? 0.752 -2.676 -12.631 1.00 90.75 91 GLY A C 1
ATOM 683 O O . GLY A 1 91 ? 0.540 -3.771 -12.123 1.00 90.75 91 GLY A O 1
ATOM 684 N N . LEU A 1 92 ? 1.946 -2.358 -13.144 1.00 93.44 92 LEU A N 1
ATOM 685 C CA . LEU A 1 92 ? 3.084 -3.287 -13.253 1.00 93.44 92 LEU A CA 1
ATOM 686 C C . LEU A 1 92 ? 4.037 -3.218 -12.049 1.00 93.44 92 LEU A C 1
ATOM 688 O O . LEU A 1 92 ? 5.129 -3.796 -12.064 1.00 93.44 92 LEU A O 1
ATOM 692 N N . MET A 1 93 ? 3.638 -2.460 -11.030 1.00 94.75 93 MET A N 1
ATOM 693 C CA . MET A 1 93 ? 4.424 -2.173 -9.842 1.00 94.75 93 MET A CA 1
ATOM 694 C C . MET A 1 93 ? 3.746 -2.724 -8.601 1.00 94.75 93 MET A C 1
ATOM 696 O O . MET A 1 93 ? 2.530 -2.672 -8.442 1.00 94.75 93 MET A O 1
ATOM 700 N N . GLU A 1 94 ? 4.576 -3.161 -7.670 1.00 96.12 94 GLU A N 1
ATOM 701 C CA . GLU A 1 94 ? 4.222 -3.348 -6.275 1.00 96.12 94 GLU A CA 1
ATOM 702 C C . GLU A 1 94 ? 5.161 -2.507 -5.409 1.00 96.12 94 GLU A C 1
ATOM 704 O O . GLU A 1 94 ? 6.223 -2.049 -5.845 1.00 96.12 94 GLU A O 1
ATOM 709 N N . TYR A 1 95 ? 4.779 -2.301 -4.157 1.00 96.69 95 TYR A N 1
ATOM 710 C CA . TYR A 1 95 ? 5.613 -1.585 -3.203 1.00 96.69 95 TYR A CA 1
ATOM 711 C C . TYR A 1 95 ? 5.885 -2.466 -1.994 1.00 96.69 95 TYR A C 1
ATOM 713 O O . TYR A 1 95 ? 5.150 -3.402 -1.696 1.00 96.69 95 TYR A O 1
ATOM 721 N N . ARG A 1 96 ? 6.960 -2.188 -1.271 1.00 95.81 96 ARG A N 1
ATOM 722 C CA . ARG A 1 96 ? 7.297 -2.891 -0.030 1.00 95.81 96 ARG A CA 1
ATOM 723 C C . ARG A 1 96 ? 7.645 -1.885 1.037 1.00 95.81 96 ARG A C 1
ATOM 725 O O . ARG A 1 96 ? 8.382 -0.946 0.760 1.00 95.81 96 ARG A O 1
ATOM 732 N N . LEU A 1 97 ? 7.166 -2.115 2.250 1.00 96.12 97 LEU A N 1
ATOM 733 C CA . LEU A 1 97 ? 7.693 -1.462 3.439 1.00 96.12 97 LEU A CA 1
ATOM 734 C C . LEU A 1 97 ? 8.538 -2.488 4.183 1.00 96.12 97 LEU A C 1
ATOM 736 O O . LEU A 1 97 ? 8.074 -3.586 4.499 1.00 96.12 97 LEU A O 1
ATOM 740 N N . GLY A 1 98 ? 9.787 -2.138 4.460 1.00 93.75 98 GLY A N 1
ATOM 741 C CA . GLY A 1 98 ? 10.668 -3.009 5.218 1.00 93.75 98 GLY A CA 1
ATOM 742 C C . GLY A 1 98 ? 12.080 -2.469 5.337 1.00 93.75 98 GLY A C 1
ATOM 743 O O . GLY A 1 98 ? 12.403 -1.384 4.855 1.00 93.75 98 GLY A O 1
ATOM 744 N N . ARG A 1 99 ? 12.927 -3.246 6.008 1.00 88.31 99 ARG A N 1
ATOM 745 C CA . ARG A 1 99 ? 14.359 -2.960 6.166 1.00 88.31 99 ARG A CA 1
ATOM 746 C C . ARG A 1 99 ? 15.132 -3.860 5.201 1.00 88.31 99 ARG A C 1
ATOM 748 O O . ARG A 1 99 ? 15.084 -3.670 3.991 1.00 88.31 99 ARG A O 1
ATOM 755 N N . SER A 1 100 ? 15.765 -4.908 5.725 1.00 84.81 100 SER A N 1
ATOM 756 C CA . SER A 1 100 ? 16.393 -5.967 4.925 1.00 84.81 100 SER A CA 1
ATOM 757 C C . SER A 1 100 ? 15.392 -6.980 4.363 1.00 84.81 100 SER A C 1
ATOM 759 O O . SER A 1 100 ? 15.665 -7.612 3.347 1.00 84.81 100 SER A O 1
ATOM 761 N N . ARG A 1 101 ? 14.233 -7.135 5.010 1.00 90.25 101 ARG A N 1
ATOM 762 C CA . ARG A 1 101 ? 13.138 -8.021 4.599 1.00 90.25 101 ARG A CA 1
ATOM 763 C C . ARG A 1 101 ? 11.838 -7.233 4.517 1.00 90.25 101 ARG A C 1
ATOM 765 O O . ARG A 1 101 ? 11.699 -6.221 5.205 1.00 90.25 101 ARG A O 1
ATOM 772 N N . ASP A 1 102 ? 10.921 -7.723 3.692 1.00 94.38 102 ASP A N 1
ATOM 773 C CA . ASP A 1 102 ? 9.576 -7.166 3.563 1.00 94.38 102 ASP A CA 1
ATOM 774 C C . ASP A 1 102 ? 8.843 -7.358 4.900 1.00 94.38 102 ASP A C 1
ATOM 776 O O . ASP A 1 102 ? 8.789 -8.467 5.435 1.00 94.38 102 ASP A O 1
ATOM 780 N N . GLU A 1 103 ? 8.311 -6.275 5.463 1.00 95.81 103 GLU A N 1
ATOM 781 C CA . GLU A 1 103 ? 7.381 -6.331 6.596 1.00 95.81 103 GLU A CA 1
ATOM 782 C C . GLU A 1 103 ? 5.944 -6.407 6.072 1.00 95.81 103 GLU A C 1
ATOM 784 O O . GLU A 1 103 ? 5.154 -7.242 6.526 1.00 95.81 103 GLU A O 1
ATOM 789 N N . VAL A 1 104 ? 5.650 -5.603 5.046 1.00 97.06 104 VAL A N 1
ATOM 790 C CA . VAL A 1 104 ? 4.456 -5.707 4.203 1.00 97.06 104 VAL A CA 1
ATOM 791 C C . VAL A 1 104 ? 4.815 -5.500 2.735 1.00 97.06 104 VAL A C 1
ATOM 793 O O . VAL A 1 104 ? 5.723 -4.730 2.408 1.00 97.06 104 VAL A O 1
ATOM 796 N N . VAL A 1 105 ? 4.069 -6.163 1.856 1.00 97.06 105 VAL A N 1
ATOM 797 C CA . VAL A 1 105 ? 4.053 -5.876 0.418 1.00 97.06 105 VAL A CA 1
ATOM 798 C C . VAL A 1 105 ? 2.708 -5.259 0.069 1.00 97.06 105 VAL A C 1
ATOM 800 O O . VAL A 1 105 ? 1.669 -5.777 0.456 1.00 97.06 105 VAL A O 1
ATOM 803 N N . ILE A 1 106 ? 2.747 -4.122 -0.607 1.00 97.31 106 ILE A N 1
ATOM 804 C CA . ILE A 1 106 ? 1.609 -3.301 -0.995 1.00 97.31 106 ILE A CA 1
ATOM 805 C C . ILE A 1 106 ? 1.335 -3.601 -2.467 1.00 97.31 106 ILE A C 1
ATOM 807 O O . ILE A 1 106 ? 2.179 -3.356 -3.330 1.00 97.31 106 ILE A O 1
ATOM 811 N N . GLU A 1 107 ? 0.157 -4.140 -2.732 1.00 95.88 107 GLU A N 1
ATOM 812 C CA . GLU A 1 107 ? -0.310 -4.566 -4.044 1.00 95.88 107 GLU A CA 1
ATOM 813 C C . GLU A 1 107 ? -1.406 -3.602 -4.512 1.00 95.88 107 GLU A C 1
ATOM 815 O O . GLU A 1 107 ? -2.533 -3.664 -3.997 1.00 95.88 107 GLU A O 1
ATOM 820 N N . PRO A 1 108 ? -1.098 -2.699 -5.459 1.00 95.31 108 PRO A N 1
ATOM 821 C CA . PRO A 1 108 ? -2.080 -1.796 -6.043 1.00 95.31 108 PRO A CA 1
ATOM 822 C C . PRO A 1 108 ? -3.355 -2.517 -6.483 1.00 95.31 108 PRO A C 1
ATOM 824 O O . PRO A 1 108 ? -3.303 -3.580 -7.097 1.00 95.31 108 PRO A O 1
ATOM 827 N N . GLN A 1 109 ? -4.505 -1.939 -6.150 1.00 92.31 109 GLN A N 1
ATOM 828 C CA . GLN A 1 109 ? -5.820 -2.379 -6.629 1.00 92.31 109 GLN A CA 1
ATOM 829 C C . GLN A 1 109 ? -6.371 -1.446 -7.713 1.00 92.31 109 GLN A C 1
ATOM 831 O O . GLN A 1 109 ? -7.350 -1.786 -8.370 1.00 92.31 109 GLN A O 1
ATOM 836 N N . VAL A 1 110 ? -5.731 -0.291 -7.906 1.00 90.69 110 VAL A N 1
ATOM 837 C CA . VAL A 1 110 ? -6.071 0.715 -8.912 1.00 90.69 110 VAL A CA 1
ATOM 838 C C . VAL A 1 110 ? -4.816 1.128 -9.679 1.00 90.69 110 VAL A C 1
ATOM 840 O O . VAL A 1 110 ? -3.706 1.102 -9.139 1.00 90.69 110 VAL A O 1
ATOM 843 N N . ALA A 1 111 ? -4.995 1.505 -10.943 1.00 86.88 111 ALA A N 1
ATOM 844 C CA . ALA A 1 111 ? -3.925 2.061 -11.763 1.00 86.88 111 ALA A CA 1
ATOM 845 C C . ALA A 1 111 ? -3.396 3.372 -11.161 1.00 86.88 111 ALA A C 1
ATOM 847 O O . ALA A 1 111 ? -4.145 4.121 -10.538 1.00 86.88 111 ALA A O 1
ATOM 848 N N . ASP A 1 112 ? -2.106 3.649 -11.364 1.00 90.31 112 ASP A N 1
ATOM 849 C CA . ASP A 1 112 ? -1.427 4.862 -10.873 1.00 90.31 112 ASP A CA 1
ATOM 850 C C . ASP A 1 112 ? -1.423 5.013 -9.338 1.00 90.31 112 ASP A C 1
ATOM 852 O O . ASP A 1 112 ? -1.114 6.082 -8.812 1.00 90.31 112 ASP A O 1
ATOM 856 N N . TYR A 1 113 ? -1.737 3.943 -8.594 1.00 93.19 113 TYR A N 1
ATOM 857 C CA . TYR A 1 113 ? -1.593 3.946 -7.142 1.00 93.19 113 TYR A CA 1
ATOM 858 C C . TYR A 1 113 ? -0.146 4.266 -6.760 1.00 93.19 113 TYR A C 1
ATOM 860 O O . TYR A 1 113 ? 0.791 3.623 -7.232 1.00 93.19 113 TYR A O 1
ATOM 868 N N . TRP A 1 114 ? 0.022 5.217 -5.844 1.00 93.00 114 TRP A N 1
ATOM 869 C CA . TRP A 1 114 ? 1.318 5.615 -5.317 1.00 93.00 114 TRP A CA 1
ATOM 870 C C . TRP A 1 114 ? 1.234 5.742 -3.796 1.00 93.00 114 TRP A C 1
ATOM 872 O O . TRP A 1 114 ? 0.512 6.618 -3.312 1.00 93.00 114 TRP A O 1
ATOM 882 N N . PRO A 1 115 ? 1.936 4.900 -3.017 1.00 93.06 115 PRO A N 1
ATOM 883 C CA . PRO A 1 115 ? 1.821 4.947 -1.569 1.00 93.06 115 PRO A CA 1
ATOM 884 C C . PRO A 1 115 ? 2.487 6.212 -1.035 1.00 93.06 115 PRO A C 1
ATOM 886 O O . PRO A 1 115 ? 3.607 6.558 -1.425 1.00 93.06 115 PRO A O 1
ATOM 889 N N . ARG A 1 116 ? 1.825 6.879 -0.093 1.00 88.56 116 ARG A N 1
ATOM 890 C CA . ARG A 1 116 ? 2.399 8.009 0.635 1.00 88.56 116 ARG A CA 1
ATOM 891 C C . ARG A 1 116 ? 2.495 7.671 2.113 1.00 88.56 116 ARG A C 1
ATOM 893 O O . ARG A 1 116 ? 1.805 6.807 2.646 1.00 88.56 116 ARG A O 1
ATOM 900 N N . ILE A 1 117 ? 3.390 8.372 2.795 1.00 85.00 117 ILE A N 1
ATOM 901 C CA . ILE A 1 117 ? 3.522 8.284 4.247 1.00 85.00 117 ILE A CA 1
ATOM 902 C C . ILE A 1 117 ? 2.816 9.505 4.820 1.00 85.00 117 ILE A C 1
ATOM 904 O O . ILE A 1 117 ? 3.346 10.618 4.759 1.00 85.00 117 ILE A O 1
ATOM 908 N N . ALA A 1 118 ? 1.612 9.301 5.362 1.00 85.81 118 ALA A N 1
ATOM 909 C CA . ALA A 1 118 ? 0.913 10.353 6.089 1.00 85.81 118 ALA A CA 1
ATOM 910 C C . ALA A 1 118 ? 1.779 10.851 7.257 1.00 85.81 118 ALA A C 1
ATOM 912 O O . ALA A 1 118 ? 2.534 10.088 7.857 1.00 85.81 118 ALA A O 1
ATOM 913 N N . ARG A 1 119 ? 1.663 12.131 7.613 1.00 85.69 119 ARG A N 1
ATOM 914 C CA . ARG A 1 119 ? 2.336 12.684 8.796 1.00 85.69 119 ARG A CA 1
ATOM 915 C C . ARG A 1 119 ? 1.323 12.896 9.909 1.00 85.69 119 ARG A C 1
ATOM 917 O O . ARG A 1 119 ? 0.253 13.464 9.692 1.00 85.69 119 ARG A O 1
ATOM 924 N N . PHE A 1 120 ? 1.670 12.439 11.101 1.00 85.44 120 PHE A N 1
ATOM 925 C CA . PHE A 1 120 ? 0.918 12.703 12.317 1.00 85.44 120 PHE A CA 1
ATOM 926 C C . PHE A 1 120 ? 1.854 12.684 13.519 1.00 85.44 120 PHE A C 1
ATOM 928 O O . PHE A 1 120 ? 2.948 12.117 13.462 1.00 85.44 120 PHE A O 1
ATOM 935 N N . ASP A 1 121 ? 1.432 13.357 14.581 1.00 87.19 121 ASP A N 1
ATOM 936 C CA . ASP A 1 121 ? 2.190 13.461 15.817 1.00 87.19 121 ASP A CA 1
ATOM 937 C C . ASP A 1 121 ? 1.859 12.325 16.803 1.00 87.19 121 ASP A C 1
ATOM 939 O O . ASP A 1 121 ? 0.924 11.546 16.626 1.00 87.19 121 ASP A O 1
ATOM 943 N N . ASP A 1 122 ? 2.648 12.226 17.872 1.00 90.25 122 ASP A N 1
ATOM 944 C CA . ASP A 1 122 ? 2.493 11.208 18.921 1.00 90.25 122 ASP A CA 1
ATOM 945 C C . ASP A 1 122 ? 1.218 11.379 19.776 1.00 90.25 122 ASP A C 1
ATOM 947 O O . ASP A 1 122 ? 0.859 10.490 20.565 1.00 90.25 122 ASP A O 1
ATOM 951 N N . SER A 1 123 ? 0.572 12.543 19.698 1.00 92.06 123 SER A N 1
ATOM 952 C CA . SER A 1 123 ? -0.632 12.871 20.455 1.00 92.06 123 SER A CA 1
ATOM 953 C C . SER A 1 123 ? -1.890 12.294 19.810 1.00 92.06 123 SER A C 1
ATOM 955 O O . SER A 1 123 ? -2.856 12.041 20.536 1.00 92.06 123 SER A O 1
ATOM 957 N N . GLU A 1 124 ? -1.825 12.014 18.509 1.00 94.19 124 GLU A N 1
ATOM 958 C CA . GLU A 1 124 ? -2.911 11.498 17.686 1.00 94.19 124 GLU A CA 1
ATOM 959 C C . GLU A 1 124 ? -3.373 10.103 18.136 1.00 94.19 124 GLU A C 1
ATOM 961 O O . GLU A 1 124 ? -2.612 9.280 18.672 1.00 94.19 124 GLU A O 1
ATOM 966 N N . THR A 1 125 ? -4.666 9.851 17.935 1.00 95.56 125 THR A N 1
ATOM 967 C CA . THR A 1 125 ? -5.332 8.593 18.282 1.00 95.56 125 THR A CA 1
ATOM 968 C C . THR A 1 125 ? -5.799 7.916 17.010 1.00 95.56 125 THR A C 1
ATOM 970 O O . THR A 1 125 ? -6.546 8.505 16.236 1.00 95.56 125 THR A O 1
ATOM 973 N N . LEU A 1 126 ? -5.351 6.681 16.798 1.00 96.38 126 LEU A N 1
ATOM 974 C CA . LEU A 1 126 ? -5.665 5.900 15.606 1.00 96.38 126 LEU A CA 1
ATOM 975 C C . LEU A 1 126 ? -6.568 4.728 15.953 1.00 96.38 126 LEU A C 1
ATOM 977 O O . LEU A 1 126 ? -6.441 4.129 17.023 1.00 96.38 126 LEU A O 1
ATOM 981 N N . VAL A 1 127 ? -7.430 4.361 15.018 1.00 97.25 127 VAL A N 1
ATOM 982 C CA . VAL A 1 127 ? -8.280 3.176 15.110 1.00 97.25 127 VAL A CA 1
ATOM 983 C C . VAL A 1 127 ? -8.382 2.516 13.735 1.00 97.25 127 VAL A C 1
ATOM 985 O O . VAL A 1 127 ? -8.189 3.162 12.701 1.00 97.25 127 VAL A O 1
ATOM 988 N N . LEU A 1 128 ? -8.613 1.206 13.729 1.00 98.12 128 LEU A N 1
ATOM 989 C CA . LEU A 1 128 ? -8.832 0.420 12.525 1.00 98.12 128 LEU A CA 1
ATOM 990 C C . LEU A 1 128 ? -10.166 0.803 11.884 1.00 98.12 128 LEU A C 1
ATOM 992 O O . LEU A 1 128 ? -11.183 0.899 12.569 1.00 98.12 128 LEU A O 1
ATOM 996 N N . SER A 1 129 ? -10.149 1.006 10.568 1.00 97.62 129 SER A N 1
ATOM 997 C CA . SER A 1 129 ? -11.364 1.218 9.788 1.00 97.62 129 SER A CA 1
ATOM 998 C C . SER A 1 129 ? -12.313 0.034 9.957 1.00 97.62 129 SER A C 1
ATOM 1000 O O . SER A 1 129 ? -11.884 -1.120 9.910 1.00 97.62 129 SER A O 1
ATOM 1002 N N . ARG A 1 130 ? -13.619 0.296 10.069 1.00 96.25 130 ARG A N 1
ATOM 1003 C CA . ARG A 1 130 ? -14.638 -0.769 10.109 1.00 96.25 130 ARG A CA 1
ATOM 1004 C C . ARG A 1 130 ? -14.765 -1.515 8.783 1.00 96.25 130 ARG A C 1
ATOM 1006 O O . ARG A 1 130 ? -15.352 -2.588 8.741 1.00 96.25 130 ARG A O 1
ATOM 1013 N N . PHE A 1 131 ? -14.218 -0.940 7.713 1.00 97.50 131 PHE A N 1
ATOM 1014 C CA . PHE A 1 131 ? -14.134 -1.545 6.388 1.00 97.50 131 PHE A CA 1
ATOM 1015 C C . PHE A 1 131 ? -12.860 -2.357 6.178 1.00 97.50 131 PHE A C 1
ATOM 1017 O O . PHE A 1 131 ? -12.743 -3.033 5.154 1.00 97.50 131 PHE A O 1
ATOM 1024 N N . ALA A 1 132 ? -11.915 -2.297 7.121 1.00 97.94 132 ALA A N 1
ATOM 1025 C CA . ALA A 1 132 ? -10.694 -3.074 7.059 1.00 97.94 132 ALA A CA 1
ATOM 1026 C C . ALA A 1 132 ? -10.917 -4.506 7.551 1.00 97.94 132 ALA A C 1
ATOM 1028 O O . ALA A 1 132 ? -11.565 -4.744 8.569 1.00 97.94 132 ALA A O 1
ATOM 1029 N N . TYR A 1 133 ? -10.336 -5.472 6.846 1.00 97.62 133 TYR A N 1
ATOM 1030 C CA . TYR A 1 133 ? -10.427 -6.882 7.204 1.00 97.62 133 TYR A CA 1
ATOM 1031 C C . TYR A 1 133 ? -9.141 -7.633 6.855 1.00 97.62 133 TYR A C 1
ATOM 1033 O O . TYR A 1 133 ? -8.399 -7.271 5.938 1.00 97.62 133 TYR A O 1
ATOM 1041 N N . LEU A 1 134 ? -8.882 -8.700 7.612 1.00 97.69 134 LEU A N 1
ATOM 1042 C CA . LEU A 1 134 ? -7.825 -9.667 7.335 1.00 97.69 134 LEU A CA 1
ATOM 1043 C C . LEU A 1 134 ? -8.448 -10.915 6.724 1.00 97.69 134 LEU A C 1
ATOM 1045 O O . LEU A 1 134 ? -9.459 -11.416 7.219 1.00 97.69 134 LEU A O 1
ATOM 1049 N N . ARG A 1 135 ? -7.819 -11.463 5.689 1.00 96.62 135 ARG A N 1
ATOM 1050 C CA . ARG A 1 135 ? -8.176 -12.789 5.180 1.00 96.62 135 ARG A CA 1
ATOM 1051 C C . ARG A 1 135 ? -6.958 -13.553 4.701 1.00 96.62 135 ARG A C 1
ATOM 1053 O O . ARG A 1 135 ? -5.904 -12.993 4.406 1.00 96.62 135 ARG A O 1
ATOM 1060 N N . ARG A 1 136 ? -7.145 -14.858 4.552 1.00 97.38 136 ARG A N 1
ATOM 1061 C CA . ARG A 1 136 ? -6.174 -15.724 3.894 1.00 97.38 136 ARG A CA 1
ATOM 1062 C C . ARG A 1 136 ? -6.284 -15.587 2.370 1.00 97.38 136 ARG A C 1
ATOM 1064 O O . ARG A 1 136 ? -7.387 -15.577 1.820 1.00 97.38 136 ARG A O 1
ATOM 1071 N N . ARG A 1 137 ? -5.142 -15.543 1.681 1.00 94.38 137 ARG A N 1
ATOM 1072 C CA . ARG A 1 137 ? -5.028 -15.694 0.222 1.00 94.38 137 ARG A CA 1
ATOM 1073 C C . ARG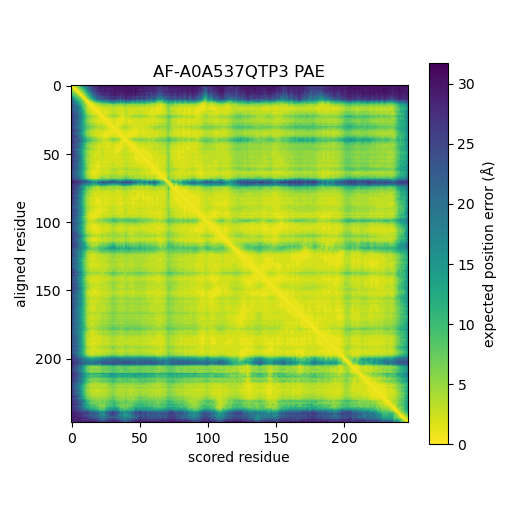 A 1 137 ? -3.906 -16.686 -0.073 1.00 94.38 137 ARG A C 1
ATOM 1075 O O . ARG A 1 137 ? -2.736 -16.360 0.075 1.00 94.38 137 ARG A O 1
ATOM 1082 N N . GLY A 1 138 ? -4.259 -17.916 -0.445 1.00 93.94 138 GLY A N 1
ATOM 1083 C CA . GLY A 1 138 ? -3.276 -19.003 -0.505 1.00 93.94 138 GLY A CA 1
ATOM 1084 C C . GLY A 1 138 ? -2.643 -19.235 0.873 1.00 93.94 138 GLY A C 1
ATOM 1085 O O . GLY A 1 138 ? -3.365 -19.485 1.840 1.00 93.94 138 GLY A O 1
ATOM 1086 N N . ASN A 1 139 ? -1.320 -19.113 0.965 1.00 93.62 139 ASN A N 1
ATOM 1087 C CA . ASN A 1 139 ? -0.575 -19.210 2.228 1.00 93.62 139 ASN A CA 1
ATOM 1088 C C . ASN A 1 139 ? -0.298 -17.847 2.878 1.00 93.62 139 ASN A C 1
ATOM 1090 O O . ASN A 1 139 ? 0.296 -17.790 3.952 1.00 93.62 139 ASN A O 1
ATOM 1094 N N . ASP A 1 140 ? -0.730 -16.758 2.244 1.00 95.62 140 ASP A N 1
ATOM 1095 C CA . ASP A 1 140 ? -0.494 -15.408 2.728 1.00 95.62 140 ASP A CA 1
ATOM 1096 C C . ASP A 1 140 ? -1.652 -14.898 3.587 1.00 95.62 140 ASP A C 1
ATOM 1098 O O . ASP A 1 140 ? -2.825 -15.219 3.358 1.00 95.62 140 ASP A O 1
ATOM 1102 N N . MET A 1 141 ? -1.314 -14.032 4.542 1.00 97.69 141 MET A N 1
ATOM 1103 C CA . MET A 1 141 ? -2.275 -13.178 5.229 1.00 97.69 141 MET A CA 1
ATOM 1104 C C . MET A 1 141 ? -2.311 -11.820 4.532 1.00 97.69 141 MET A C 1
ATOM 1106 O O . MET A 1 141 ? -1.270 -11.180 4.369 1.00 97.69 141 MET A O 1
ATOM 1110 N N . VAL A 1 142 ? -3.497 -11.372 4.131 1.00 97.81 142 VAL A N 1
ATOM 1111 C CA . VAL A 1 142 ? -3.687 -10.081 3.464 1.00 97.81 142 VAL A CA 1
ATOM 1112 C C . VAL A 1 142 ? -4.614 -9.186 4.274 1.00 97.81 142 VAL A C 1
ATOM 1114 O O . VAL A 1 142 ? -5.614 -9.648 4.821 1.00 97.81 142 VAL A O 1
ATOM 1117 N N . LEU A 1 143 ? -4.248 -7.912 4.353 1.00 98.44 143 LEU A N 1
ATOM 1118 C CA . LEU A 1 143 ? -5.019 -6.820 4.925 1.00 98.44 143 LEU A CA 1
ATOM 1119 C C . LEU A 1 143 ? -5.595 -5.987 3.785 1.00 98.44 143 LEU A C 1
ATOM 1121 O O . LEU A 1 143 ? -4.867 -5.533 2.903 1.00 98.44 143 LEU A O 1
ATOM 1125 N N . GLU A 1 144 ? -6.899 -5.784 3.820 1.00 97.31 144 GLU A N 1
ATOM 1126 C CA . GLU A 1 144 ? -7.645 -5.046 2.809 1.00 97.31 144 GLU A CA 1
ATOM 1127 C C . GLU A 1 144 ? -8.601 -4.067 3.487 1.00 97.31 144 GLU A C 1
ATOM 1129 O O . GLU A 1 144 ? -8.899 -4.199 4.673 1.00 97.31 144 GLU A O 1
ATOM 1134 N N . SER A 1 145 ? -9.096 -3.098 2.724 1.00 96.56 145 SER A N 1
ATOM 1135 C CA . SER A 1 145 ? -10.238 -2.266 3.098 1.00 96.56 145 SER A CA 1
ATOM 1136 C C . SER A 1 145 ? -11.046 -1.952 1.848 1.00 96.56 145 SER A C 1
ATOM 1138 O O . SER A 1 145 ? -10.466 -1.746 0.784 1.00 96.56 145 SER A O 1
ATOM 1140 N N . ALA A 1 146 ? -12.373 -1.873 1.967 1.00 94.81 146 ALA A N 1
ATOM 1141 C CA . ALA A 1 146 ? -13.235 -1.458 0.855 1.00 94.81 146 ALA A CA 1
ATOM 1142 C C . ALA A 1 146 ? -12.975 -0.008 0.386 1.00 94.81 146 ALA A C 1
ATOM 1144 O O . ALA A 1 146 ? -13.462 0.390 -0.671 1.00 94.81 146 ALA A O 1
ATOM 1145 N N . ARG A 1 147 ? -12.209 0.764 1.171 1.00 94.06 147 ARG A N 1
ATOM 1146 C CA . ARG A 1 147 ? -11.771 2.140 0.886 1.00 94.06 147 ARG A CA 1
ATOM 1147 C C . ARG A 1 147 ? -10.347 2.216 0.320 1.00 94.06 147 ARG A C 1
ATOM 1149 O O . ARG A 1 147 ? -9.970 3.225 -0.259 1.00 94.06 147 ARG A O 1
ATOM 1156 N N . ALA A 1 148 ? -9.541 1.168 0.491 1.00 94.62 148 ALA A N 1
ATOM 1157 C CA . ALA A 1 148 ? -8.125 1.217 0.151 1.00 94.62 148 ALA A CA 1
ATOM 1158 C C . ALA A 1 148 ? -7.883 0.997 -1.349 1.00 94.62 148 ALA A C 1
ATOM 1160 O O . ALA A 1 148 ? -8.335 0.010 -1.924 1.00 94.62 148 ALA A O 1
ATOM 1161 N N . GLY A 1 149 ? -7.057 1.854 -1.958 1.00 93.69 149 GLY A N 1
ATOM 1162 C CA . GLY A 1 149 ? -6.547 1.662 -3.325 1.00 93.69 149 GLY A CA 1
ATOM 1163 C C . GLY A 1 149 ? -5.467 0.577 -3.453 1.00 93.69 149 GLY A C 1
ATOM 1164 O O . GLY A 1 149 ? -4.940 0.359 -4.543 1.00 93.69 149 GLY A O 1
ATOM 1165 N N . ALA A 1 150 ? -5.116 -0.097 -2.355 1.00 95.12 150 ALA A N 1
ATOM 1166 C CA . ALA A 1 150 ? -4.138 -1.176 -2.327 1.00 95.12 150 ALA A CA 1
ATOM 1167 C C . ALA A 1 150 ? -4.487 -2.242 -1.280 1.00 95.12 150 ALA A C 1
ATOM 1169 O O . ALA A 1 150 ? -5.070 -1.959 -0.233 1.00 95.12 150 ALA A O 1
ATOM 1170 N N . LEU A 1 151 ? -4.061 -3.470 -1.561 1.00 95.44 151 LEU A N 1
ATOM 1171 C CA . LEU A 1 151 ? -4.028 -4.588 -0.627 1.00 95.44 151 LEU A CA 1
ATOM 1172 C C . LEU A 1 151 ? -2.645 -4.654 0.023 1.00 95.44 151 LEU A C 1
ATOM 1174 O O . LEU A 1 151 ? -1.643 -4.373 -0.629 1.00 95.44 151 LEU A O 1
ATOM 1178 N N . LEU A 1 152 ? -2.559 -5.070 1.286 1.00 97.81 152 LEU A N 1
ATOM 1179 C CA . LEU A 1 152 ? -1.281 -5.283 1.961 1.00 97.81 152 LEU A CA 1
ATOM 1180 C C . LEU A 1 152 ? -1.105 -6.751 2.343 1.00 97.81 152 LEU A C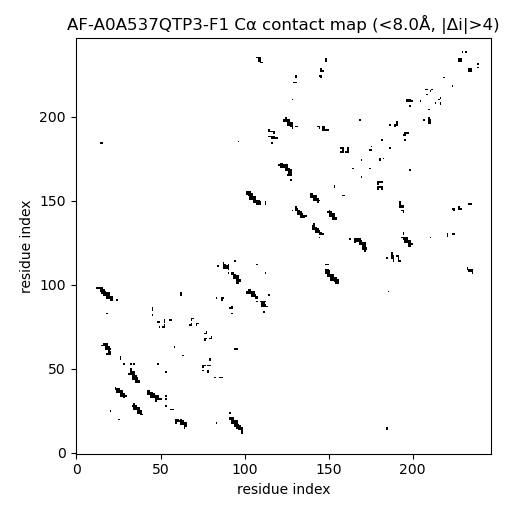 1
ATOM 1182 O O . LEU A 1 152 ? -1.785 -7.271 3.224 1.00 97.81 152 LEU A O 1
ATOM 1186 N N . ARG A 1 153 ? -0.135 -7.423 1.732 1.00 97.75 153 ARG A N 1
ATOM 1187 C CA . ARG A 1 153 ? 0.315 -8.750 2.144 1.00 97.75 153 ARG A CA 1
ATOM 1188 C C . ARG A 1 153 ? 1.232 -8.638 3.357 1.00 97.75 153 ARG A C 1
ATOM 1190 O O . ARG A 1 153 ? 2.295 -8.016 3.298 1.00 97.75 153 ARG A O 1
ATOM 1197 N N . ILE A 1 154 ? 0.835 -9.268 4.456 1.00 97.88 154 ILE A N 1
ATOM 1198 C CA . ILE A 1 154 ? 1.548 -9.215 5.731 1.00 97.88 154 ILE A CA 1
ATOM 1199 C C . ILE A 1 154 ? 2.663 -10.261 5.744 1.00 97.88 154 ILE A C 1
ATOM 1201 O O . ILE A 1 154 ? 2.401 -11.461 5.738 1.00 97.88 154 ILE A O 1
ATOM 1205 N N . CYS A 1 155 ? 3.916 -9.805 5.792 1.00 96.75 155 CYS A N 1
ATOM 1206 C CA . CYS A 1 155 ? 5.096 -10.677 5.842 1.00 96.75 155 CYS A CA 1
ATOM 1207 C C . CYS A 1 155 ? 5.621 -10.860 7.276 1.00 96.75 155 CYS A C 1
ATOM 1209 O O . CYS A 1 155 ? 6.273 -11.857 7.583 1.00 96.75 155 CYS A O 1
ATOM 1211 N N . ASN A 1 156 ? 5.328 -9.907 8.168 1.00 94.50 156 ASN A N 1
ATOM 1212 C CA . ASN A 1 156 ? 5.673 -9.968 9.585 1.00 94.50 156 ASN A CA 1
ATOM 1213 C C . ASN A 1 156 ? 4.416 -10.209 10.447 1.00 94.50 156 ASN A C 1
ATOM 1215 O O . ASN A 1 156 ? 3.631 -9.277 10.636 1.00 94.50 156 ASN A O 1
ATOM 1219 N N . PRO A 1 157 ? 4.240 -11.402 11.050 1.00 92.00 157 PRO A N 1
ATOM 1220 C CA . PRO A 1 157 ? 3.065 -11.726 11.865 1.00 92.00 157 PRO A CA 1
ATOM 1221 C C . PRO A 1 157 ? 2.836 -10.797 13.065 1.00 92.00 157 PRO A C 1
ATOM 1223 O O . PRO A 1 157 ? 1.718 -10.681 13.550 1.00 92.00 157 PRO A O 1
ATOM 1226 N N . LYS A 1 158 ? 3.855 -10.075 13.550 1.00 93.62 158 LYS A N 1
ATOM 1227 C CA . LYS A 1 158 ? 3.657 -9.099 14.640 1.00 93.62 158 LYS A CA 1
ATOM 1228 C C . LYS A 1 158 ? 2.690 -7.977 14.251 1.00 93.62 158 LYS A C 1
ATOM 1230 O O . LYS A 1 158 ? 2.039 -7.405 15.122 1.00 93.62 158 LYS A O 1
ATOM 1235 N N . ILE A 1 159 ? 2.569 -7.693 12.954 1.00 96.12 159 ILE A N 1
ATOM 1236 C CA . ILE A 1 159 ? 1.649 -6.685 12.432 1.00 96.12 159 ILE A CA 1
ATOM 1237 C C . ILE A 1 159 ? 0.196 -7.091 12.687 1.00 96.12 159 ILE A C 1
ATOM 1239 O O . ILE A 1 159 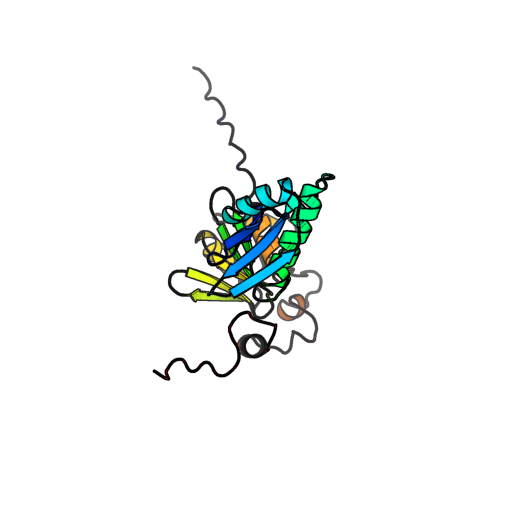? -0.589 -6.242 13.092 1.00 96.12 159 ILE A O 1
ATOM 1243 N N . THR A 1 160 ? -0.176 -8.370 12.552 1.00 95.50 160 THR A N 1
ATOM 1244 C CA . THR A 1 160 ? -1.560 -8.798 12.830 1.00 95.50 160 THR A CA 1
ATOM 1245 C C . THR A 1 160 ? -1.917 -8.620 14.303 1.00 95.50 160 THR A C 1
ATOM 1247 O O . THR A 1 160 ? -3.010 -8.156 14.619 1.00 95.50 160 THR A O 1
ATOM 1250 N N . THR A 1 161 ? -0.978 -8.894 15.214 1.00 94.50 161 THR A N 1
ATOM 1251 C CA . THR A 1 161 ? -1.163 -8.634 16.651 1.00 94.50 161 THR A CA 1
ATOM 1252 C C . THR A 1 161 ? -1.338 -7.143 16.941 1.00 94.50 161 THR A C 1
ATOM 1254 O O . THR A 1 161 ? -2.173 -6.766 17.762 1.00 94.50 161 THR A O 1
ATOM 1257 N N . ALA A 1 162 ? -0.574 -6.281 16.265 1.00 96.38 162 ALA A N 1
ATOM 1258 C CA . ALA A 1 162 ? -0.715 -4.834 16.388 1.00 96.38 162 ALA A CA 1
ATOM 1259 C C . ALA A 1 162 ? -2.076 -4.337 15.866 1.00 96.38 162 ALA A C 1
ATOM 1261 O O . ALA A 1 162 ? -2.728 -3.543 16.542 1.00 96.38 162 ALA A O 1
ATOM 1262 N N . LEU A 1 163 ? -2.527 -4.840 14.710 1.00 97.19 163 LEU A N 1
ATOM 1263 C CA . LEU A 1 163 ? -3.831 -4.508 14.121 1.00 97.19 163 LEU A CA 1
ATOM 1264 C C . LEU A 1 163 ? -4.989 -4.890 15.047 1.00 97.19 163 LEU A C 1
ATOM 1266 O O . LEU A 1 163 ? -5.911 -4.099 15.217 1.00 97.19 163 LEU A O 1
ATOM 1270 N N . ALA A 1 164 ? -4.913 -6.046 15.714 1.00 96.50 164 ALA A N 1
ATOM 1271 C CA . ALA A 1 164 ? -5.935 -6.465 16.673 1.00 96.50 164 ALA A CA 1
ATOM 1272 C C . ALA A 1 164 ? -6.110 -5.463 17.831 1.00 96.50 164 ALA A C 1
ATOM 1274 O O . ALA A 1 164 ? -7.223 -5.246 18.299 1.00 96.50 164 ALA A O 1
ATOM 1275 N N . ARG A 1 165 ? -5.033 -4.798 18.273 1.00 96.75 165 ARG A N 1
ATOM 1276 C CA . ARG A 1 165 ? -5.116 -3.749 19.307 1.00 96.75 165 ARG A CA 1
ATOM 1277 C C . ARG A 1 165 ? -5.736 -2.450 18.792 1.00 96.75 165 ARG A C 1
ATOM 1279 O O . ARG A 1 165 ? -6.332 -1.719 19.578 1.00 96.75 165 ARG A O 1
ATOM 1286 N N . LEU A 1 166 ? -5.605 -2.176 17.494 1.00 97.31 166 LEU A N 1
ATOM 1287 C CA . LEU A 1 166 ? -6.204 -1.018 16.825 1.00 97.31 166 LEU A CA 1
ATOM 1288 C C . LEU A 1 166 ? -7.703 -1.198 16.549 1.00 97.31 166 LEU A C 1
ATOM 1290 O O . LEU A 1 166 ? -8.335 -0.245 16.111 1.00 97.31 166 LEU A O 1
ATOM 1294 N N . ALA A 1 167 ? -8.296 -2.358 16.857 1.00 95.69 167 ALA A N 1
ATOM 1295 C CA . ALA A 1 167 ? -9.753 -2.518 16.878 1.00 95.69 167 ALA A CA 1
ATOM 1296 C C . ALA A 1 167 ? -10.439 -1.567 17.882 1.00 95.69 167 ALA A C 1
ATOM 1298 O O . ALA A 1 167 ? -11.625 -1.281 17.754 1.00 95.69 167 ALA A O 1
ATOM 1299 N N . ALA A 1 168 ? -9.687 -1.057 18.864 1.00 94.19 168 ALA A N 1
ATOM 1300 C CA . ALA A 1 168 ? -10.088 0.046 19.727 1.00 94.19 168 ALA A CA 1
ATOM 1301 C C . ALA A 1 168 ? -9.130 1.239 19.549 1.00 94.19 168 ALA A C 1
ATOM 1303 O O . ALA A 1 168 ? -7.948 1.018 19.270 1.00 94.19 168 ALA A O 1
ATOM 1304 N N . PRO A 1 169 ? -9.586 2.489 19.764 1.00 95.56 169 PRO A N 1
ATOM 1305 C CA . PRO A 1 169 ? -8.744 3.676 19.632 1.00 95.56 169 PRO A CA 1
ATOM 1306 C C . PRO A 1 169 ? -7.452 3.599 20.459 1.00 95.56 169 PRO A C 1
ATOM 1308 O O . PRO A 1 169 ? -7.478 3.391 21.674 1.00 95.56 169 PRO A O 1
ATOM 1311 N N . GLN A 1 170 ? -6.307 3.797 19.804 1.00 96.12 170 GLN A N 1
ATOM 1312 C CA . GLN A 1 170 ? -4.981 3.794 20.419 1.00 96.12 170 GLN A CA 1
ATOM 1313 C C . GLN A 1 170 ? -4.284 5.137 20.218 1.00 96.12 170 GLN A C 1
ATOM 1315 O O . GLN A 1 170 ? -3.966 5.532 19.096 1.00 96.12 170 GLN A O 1
ATOM 1320 N N . ARG A 1 171 ? -3.952 5.812 21.323 1.00 95.75 171 ARG A N 1
ATOM 1321 C CA . ARG A 1 171 ? -3.066 6.980 21.285 1.00 95.75 171 ARG A CA 1
ATOM 1322 C C . ARG A 1 171 ? -1.635 6.541 20.984 1.00 95.75 171 ARG A C 1
ATOM 1324 O O . ARG A 1 171 ? -1.094 5.689 21.700 1.00 95.75 171 ARG A O 1
ATOM 1331 N N . ILE A 1 172 ? -0.998 7.141 19.981 1.00 95.69 172 ILE A N 1
ATOM 1332 C CA . ILE A 1 172 ? 0.309 6.691 19.468 1.00 95.69 172 ILE A CA 1
ATOM 1333 C C . ILE A 1 172 ? 1.381 6.689 20.557 1.00 95.69 172 ILE A C 1
ATOM 1335 O O . ILE A 1 172 ? 2.074 5.686 20.731 1.00 95.69 172 ILE A O 1
ATOM 1339 N N . SER A 1 173 ? 1.466 7.757 21.352 1.00 95.62 173 SER A N 1
ATOM 1340 C CA . SER A 1 173 ? 2.394 7.879 22.488 1.00 95.62 173 SER A CA 1
ATOM 1341 C C . SER A 1 173 ? 2.325 6.720 23.494 1.00 95.62 173 SER A C 1
ATOM 1343 O O . SER A 1 173 ? 3.352 6.358 24.079 1.00 95.62 173 SER A O 1
ATOM 1345 N N . ARG A 1 174 ? 1.146 6.111 23.687 1.00 95.44 174 ARG A N 1
ATOM 1346 C CA . ARG A 1 174 ? 0.964 4.911 24.519 1.00 95.44 174 ARG A CA 1
ATOM 1347 C C . ARG A 1 174 ? 1.265 3.644 23.727 1.00 95.44 174 ARG A C 1
ATOM 1349 O O . ARG A 1 174 ? 1.958 2.766 24.236 1.00 95.44 174 ARG A O 1
ATOM 1356 N N . PHE A 1 175 ? 0.768 3.553 22.496 1.00 95.69 175 PHE A N 1
ATOM 1357 C CA . PHE A 1 175 ? 0.893 2.357 21.668 1.00 95.69 175 PHE A CA 1
ATOM 1358 C C . PHE A 1 175 ? 2.353 2.014 21.347 1.00 95.69 175 PHE A C 1
ATOM 1360 O O . PHE A 1 175 ? 2.751 0.857 21.464 1.00 95.69 175 PHE A O 1
ATOM 1367 N N . ARG A 1 176 ? 3.187 3.029 21.080 1.00 95.12 176 ARG A N 1
ATOM 1368 C CA . ARG A 1 176 ? 4.630 2.875 20.810 1.00 95.12 176 ARG A CA 1
ATOM 1369 C C . ARG A 1 176 ? 5.443 2.253 21.945 1.00 95.12 176 ARG A C 1
ATOM 1371 O O . ARG A 1 176 ? 6.579 1.848 21.723 1.00 95.12 176 ARG A O 1
ATOM 1378 N N . ARG A 1 177 ? 4.902 2.236 23.167 1.00 94.94 177 ARG A N 1
ATOM 1379 C CA . ARG A 1 177 ? 5.553 1.655 24.353 1.00 94.94 177 ARG A CA 1
ATOM 1380 C C . ARG A 1 177 ? 5.183 0.190 24.565 1.00 94.94 177 ARG A C 1
ATOM 1382 O O . ARG A 1 177 ? 5.734 -0.436 25.461 1.00 94.94 177 ARG A O 1
ATOM 1389 N N . GLN A 1 178 ? 4.226 -0.332 23.803 1.00 93.38 178 GLN A N 1
ATOM 1390 C CA . GLN A 1 178 ? 3.762 -1.701 23.955 1.00 93.38 178 GLN A CA 1
ATOM 1391 C C . GLN A 1 178 ? 4.606 -2.664 23.117 1.00 93.38 178 GLN A C 1
ATOM 1393 O O . GLN A 1 178 ? 5.037 -2.340 22.007 1.00 93.38 178 GLN A O 1
ATOM 1398 N N . ASP A 1 179 ? 4.753 -3.893 23.609 1.00 91.12 179 ASP A N 1
ATOM 1399 C CA . ASP A 1 179 ? 5.390 -4.963 22.850 1.00 91.12 179 ASP A CA 1
ATOM 1400 C C . ASP A 1 179 ? 4.631 -5.237 21.553 1.00 91.12 179 ASP A C 1
ATOM 1402 O O . ASP A 1 179 ? 3.399 -5.330 21.545 1.00 91.12 179 ASP A O 1
ATOM 1406 N N . GLY A 1 180 ? 5.374 -5.378 20.457 1.00 89.38 180 GLY A N 1
ATOM 1407 C CA . GLY A 1 180 ? 4.802 -5.606 19.131 1.00 89.38 180 GLY A CA 1
ATOM 1408 C C . GLY A 1 180 ? 4.353 -4.339 18.400 1.00 89.38 180 GLY A C 1
ATOM 1409 O O . GLY A 1 180 ? 3.671 -4.468 17.389 1.00 89.38 180 GLY A O 1
ATOM 1410 N N . PHE A 1 181 ? 4.731 -3.139 18.860 1.00 94.12 181 PHE A N 1
ATOM 1411 C CA . PHE A 1 181 ? 4.512 -1.908 18.095 1.00 94.12 181 PHE A CA 1
ATOM 1412 C C . PHE A 1 181 ? 5.085 -2.037 16.667 1.00 94.12 181 PHE A C 1
ATOM 1414 O O . PHE A 1 181 ? 6.268 -2.364 16.521 1.00 94.12 181 PHE A O 1
ATOM 1421 N N . PRO A 1 182 ? 4.284 -1.780 15.615 1.00 93.00 182 PRO A N 1
ATOM 1422 C CA . PRO A 1 182 ? 4.680 -2.078 14.241 1.00 93.00 182 PRO A CA 1
ATOM 1423 C C . PRO A 1 182 ? 5.600 -1.024 13.607 1.00 93.00 182 PRO A C 1
ATOM 1425 O O . PRO A 1 182 ? 6.043 -1.208 12.480 1.00 93.00 182 PRO A O 1
ATOM 1428 N N . GLY A 1 183 ? 5.901 0.071 14.310 1.00 92.75 183 GLY A N 1
ATOM 1429 C CA . GLY A 1 183 ? 6.632 1.206 13.748 1.00 92.75 183 GLY A CA 1
ATOM 1430 C C . GLY A 1 183 ? 5.693 2.300 13.246 1.00 92.75 183 GLY A C 1
ATOM 1431 O O . GLY A 1 183 ? 4.531 2.051 12.926 1.00 92.75 183 GLY A O 1
ATOM 1432 N N . LEU A 1 184 ? 6.199 3.532 13.214 1.00 93.31 184 LEU A N 1
ATOM 1433 C CA . LEU A 1 184 ? 5.403 4.695 12.829 1.00 93.31 184 LEU A CA 1
ATOM 1434 C C . LEU A 1 184 ? 5.119 4.683 11.326 1.00 93.31 184 LEU A C 1
ATOM 1436 O O . LEU A 1 184 ? 4.010 4.981 10.905 1.00 93.31 184 LEU A O 1
ATOM 1440 N N . GLU A 1 185 ? 6.095 4.255 10.531 1.00 93.88 185 GLU A N 1
ATOM 1441 C CA . GLU A 1 185 ? 6.032 4.218 9.075 1.00 93.88 185 GLU A CA 1
ATOM 1442 C C . GLU A 1 185 ? 4.887 3.330 8.573 1.00 93.88 185 GLU A C 1
ATOM 1444 O O . GLU A 1 185 ? 4.190 3.713 7.634 1.00 93.88 185 GLU A O 1
ATOM 1449 N N . LEU A 1 186 ? 4.637 2.185 9.227 1.00 95.56 186 LEU A N 1
ATOM 1450 C CA . LEU A 1 186 ? 3.489 1.342 8.888 1.00 95.56 186 LEU A CA 1
ATOM 1451 C C . LEU A 1 186 ? 2.173 2.038 9.233 1.00 95.56 186 LEU A C 1
ATOM 1453 O O . LEU A 1 186 ? 1.253 2.018 8.425 1.00 95.56 186 LEU A O 1
ATOM 1457 N N . LEU A 1 187 ? 2.063 2.658 10.409 1.00 96.50 187 LEU A N 1
ATOM 1458 C CA . LEU A 1 187 ? 0.835 3.356 10.796 1.00 96.50 187 LEU A CA 1
ATOM 1459 C C . LEU A 1 187 ? 0.542 4.526 9.845 1.00 96.50 187 LEU A C 1
ATOM 1461 O O . LEU A 1 187 ? -0.593 4.693 9.412 1.00 96.50 187 LEU A O 1
ATOM 1465 N N . CYS A 1 188 ? 1.571 5.285 9.467 1.00 94.94 188 CYS A N 1
ATOM 1466 C CA . CYS A 1 188 ? 1.500 6.354 8.476 1.00 94.94 188 CYS A CA 1
ATOM 1467 C C . CYS A 1 188 ? 1.027 5.864 7.106 1.00 94.94 188 CYS A C 1
ATOM 1469 O O . CYS A 1 188 ? 0.162 6.496 6.501 1.00 94.94 188 CYS A O 1
ATOM 1471 N N . LEU A 1 189 ? 1.563 4.735 6.640 1.00 95.88 189 LEU A N 1
ATOM 1472 C CA . LEU A 1 189 ? 1.115 4.085 5.411 1.00 95.88 189 LEU A CA 1
ATOM 1473 C C . LEU A 1 189 ? -0.353 3.650 5.512 1.00 95.88 189 LEU A C 1
ATOM 1475 O O . LEU A 1 189 ? -1.139 3.912 4.611 1.00 95.88 189 LEU A O 1
ATOM 1479 N N . LEU A 1 190 ? -0.747 2.999 6.609 1.00 97.12 190 LEU A N 1
ATOM 1480 C CA . LEU A 1 190 ? -2.114 2.502 6.770 1.00 97.12 190 LEU A CA 1
ATOM 1481 C C . LEU A 1 190 ? -3.152 3.628 6.870 1.00 97.12 190 LEU A C 1
ATOM 1483 O O . LEU A 1 190 ? -4.293 3.421 6.459 1.00 97.12 190 LEU A O 1
ATOM 1487 N N . VAL A 1 191 ? -2.773 4.800 7.389 1.00 95.69 191 VAL A N 1
ATOM 1488 C CA . VAL A 1 191 ? -3.623 5.999 7.357 1.00 95.69 191 VAL A CA 1
ATOM 1489 C C . VAL A 1 191 ? -3.789 6.521 5.927 1.00 95.69 191 VAL A C 1
ATOM 1491 O O . VAL A 1 191 ? -4.915 6.787 5.519 1.00 95.69 191 VAL A O 1
ATOM 1494 N N . ASP A 1 192 ? -2.709 6.622 5.142 1.00 92.94 192 ASP A N 1
ATOM 1495 C CA . ASP A 1 192 ? -2.806 7.026 3.725 1.00 92.94 192 ASP A CA 1
ATOM 1496 C C . ASP A 1 192 ? -3.655 6.037 2.909 1.00 92.94 192 ASP A C 1
ATOM 1498 O O . ASP A 1 192 ? -4.478 6.447 2.095 1.00 92.94 192 ASP A O 1
ATOM 1502 N N . CYS A 1 193 ? -3.547 4.738 3.203 1.00 93.50 193 CYS A N 1
ATOM 1503 C CA . CYS A 1 193 ? -4.374 3.693 2.599 1.00 93.50 193 CYS A CA 1
ATOM 1504 C C . CYS A 1 193 ? -5.829 3.656 3.097 1.00 93.50 193 CYS A C 1
ATOM 1506 O O . CYS A 1 193 ? -6.566 2.769 2.675 1.00 93.50 193 CYS A O 1
ATOM 1508 N N . GLN A 1 194 ? -6.249 4.538 4.012 1.00 94.44 194 GLN A N 1
ATOM 1509 C CA . GLN A 1 194 ? -7.589 4.520 4.622 1.00 94.44 194 GLN A CA 1
ATOM 1510 C C . GLN A 1 194 ? -7.943 3.189 5.319 1.00 94.44 194 GLN A C 1
ATOM 1512 O O . GLN A 1 194 ? -9.107 2.792 5.401 1.00 94.44 194 GLN A O 1
ATOM 1517 N N . ILE A 1 195 ? -6.930 2.479 5.821 1.00 97.19 195 ILE A N 1
ATOM 1518 C CA . ILE A 1 195 ? -7.088 1.273 6.649 1.00 97.19 195 ILE A CA 1
ATOM 1519 C C . ILE A 1 195 ? -7.108 1.649 8.132 1.00 97.19 195 ILE A C 1
ATOM 1521 O O . ILE A 1 195 ? -7.812 1.022 8.921 1.00 97.19 195 ILE A O 1
ATOM 1525 N N . LEU A 1 196 ? -6.364 2.688 8.508 1.00 97.00 196 LEU A N 1
ATOM 1526 C CA . LEU A 1 196 ? -6.500 3.373 9.788 1.00 97.00 196 LEU A CA 1
ATOM 1527 C C . LEU A 1 196 ? -7.088 4.762 9.559 1.00 97.00 196 LEU A C 1
ATOM 1529 O O . LEU A 1 196 ? -6.860 5.369 8.513 1.00 97.00 196 LEU A O 1
ATOM 1533 N N . PHE A 1 197 ? -7.768 5.294 10.566 1.00 95.00 197 PHE A N 1
ATOM 1534 C CA . PHE A 1 197 ? -8.178 6.694 1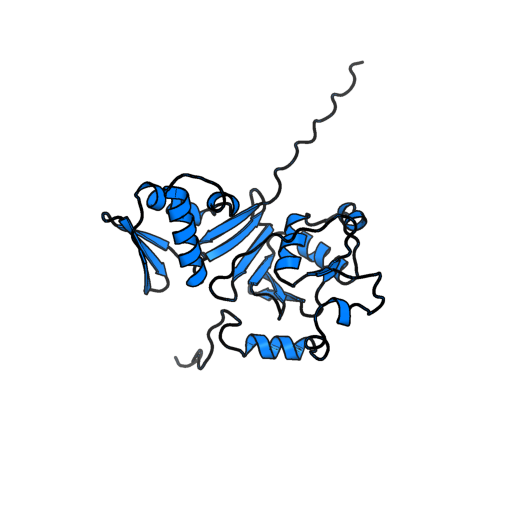0.586 1.00 95.00 197 PHE A CA 1
ATOM 1535 C C . PHE A 1 197 ? -7.887 7.340 11.941 1.00 95.00 197 PHE A C 1
ATOM 1537 O O . PHE A 1 197 ? -7.631 6.656 12.939 1.00 95.00 197 PHE A O 1
ATOM 1544 N N . LYS A 1 198 ? -7.863 8.675 11.945 1.00 94.06 198 LYS A N 1
ATOM 1545 C CA . LYS A 1 198 ? -7.628 9.494 13.135 1.00 94.06 198 LYS A CA 1
ATOM 1546 C C . LYS A 1 198 ? -8.953 9.763 13.836 1.00 94.06 198 LYS A C 1
ATOM 1548 O O . LYS A 1 198 ? -9.917 10.145 13.187 1.00 94.06 198 LYS A O 1
ATOM 1553 N N . VAL A 1 199 ? -8.977 9.602 15.152 1.00 92.06 199 VAL A N 1
ATOM 1554 C CA . VAL A 1 199 ? -10.150 9.885 15.986 1.00 92.06 199 VAL A CA 1
ATOM 1555 C C . VAL A 1 199 ? -10.069 11.317 16.499 1.00 92.06 199 VAL A C 1
ATOM 1557 O O . VAL A 1 199 ? -9.065 11.695 17.113 1.00 92.06 199 VAL A O 1
ATOM 1560 N N . ASN A 1 200 ? -11.135 12.096 16.316 1.00 83.19 200 ASN A N 1
ATOM 1561 C CA . ASN A 1 200 ? -11.237 13.435 16.877 1.00 83.19 200 ASN A CA 1
ATOM 1562 C C . ASN A 1 200 ? -11.948 13.375 18.233 1.00 83.19 200 ASN A C 1
ATOM 1564 O O . ASN A 1 200 ? -13.144 13.632 18.361 1.00 83.19 200 ASN A O 1
ATOM 1568 N N . ALA A 1 201 ? -11.179 13.082 19.282 1.00 70.12 201 ALA A N 1
ATOM 1569 C CA . ALA A 1 201 ? -11.713 12.980 20.639 1.00 70.12 201 ALA A CA 1
ATOM 1570 C C . ALA A 1 201 ? -12.414 14.265 21.134 1.00 70.12 201 ALA A C 1
ATOM 1572 O O . ALA A 1 201 ? -13.236 14.184 22.042 1.00 70.12 201 ALA A O 1
ATOM 1573 N N . ALA A 1 202 ? -12.108 15.434 20.556 1.00 70.94 202 ALA A N 1
ATOM 1574 C CA . ALA A 1 202 ? -12.728 16.703 20.936 1.00 70.94 202 ALA A CA 1
ATOM 1575 C C . ALA A 1 202 ? -14.121 16.907 20.317 1.00 70.94 202 ALA A C 1
ATOM 1577 O O . ALA A 1 202 ? -14.919 17.650 20.881 1.00 70.94 202 ALA A O 1
ATOM 1578 N N . ALA A 1 203 ? -14.424 16.256 19.189 1.00 69.69 203 ALA A N 1
ATOM 1579 C CA . ALA A 1 203 ? -15.714 16.399 18.515 1.00 69.69 203 ALA A CA 1
ATOM 1580 C C . ALA A 1 203 ? -16.839 15.616 19.214 1.00 69.69 203 ALA A C 1
ATOM 1582 O O . ALA A 1 203 ? -18.000 16.001 19.125 1.00 69.69 203 ALA A O 1
ATOM 1583 N N . GLY A 1 204 ? -16.512 14.525 19.922 1.00 69.31 204 GLY A N 1
ATOM 1584 C CA . GLY A 1 204 ? -17.499 13.709 20.647 1.00 69.31 204 GLY A CA 1
ATOM 1585 C C . GLY A 1 204 ? -18.533 13.012 19.749 1.00 69.31 204 GLY A C 1
ATOM 1586 O O . GLY A 1 204 ? -19.512 12.468 20.249 1.00 69.31 204 GLY A O 1
ATOM 1587 N N . THR A 1 205 ? -18.307 13.014 18.436 1.00 72.25 205 THR A N 1
ATOM 1588 C CA . THR A 1 205 ? -19.194 12.521 17.372 1.00 72.25 205 THR A CA 1
ATOM 1589 C C . THR A 1 205 ? -19.211 10.994 17.249 1.00 72.25 205 THR A C 1
ATOM 1591 O O . THR A 1 205 ? -20.140 10.414 16.694 1.00 72.25 205 THR A O 1
ATOM 1594 N N . GLY A 1 206 ? -18.222 10.310 17.828 1.00 85.12 206 GLY A N 1
ATOM 1595 C CA . GLY A 1 206 ? -18.116 8.853 17.807 1.00 85.12 206 GLY A CA 1
ATOM 1596 C C . GLY A 1 206 ? -17.428 8.314 16.548 1.00 85.12 206 GLY A C 1
ATOM 1597 O O . GLY A 1 206 ? -17.305 8.986 15.530 1.00 85.12 206 GLY A O 1
ATOM 1598 N N . LEU A 1 207 ? -16.971 7.059 16.618 1.00 88.75 207 LEU A N 1
ATOM 1599 C CA . LEU A 1 207 ? -16.046 6.489 15.625 1.00 88.75 207 LEU A CA 1
ATOM 1600 C C . LEU A 1 207 ? -16.601 6.427 14.199 1.00 88.75 207 LEU A C 1
ATOM 1602 O O . LEU A 1 207 ? -15.829 6.505 13.252 1.00 88.75 207 LEU A O 1
ATOM 1606 N N . ARG A 1 208 ? -17.921 6.271 14.039 1.00 87.06 208 ARG A N 1
ATOM 1607 C CA . ARG A 1 208 ? -18.543 6.161 12.711 1.00 87.06 208 ARG A CA 1
ATOM 1608 C C . ARG A 1 208 ? -18.500 7.488 11.950 1.00 87.06 208 ARG A C 1
ATOM 1610 O O . ARG A 1 208 ? -18.293 7.461 10.745 1.00 87.06 208 ARG A O 1
ATOM 1617 N N . LEU A 1 209 ? -18.676 8.607 12.655 1.00 86.12 209 LEU A N 1
ATOM 1618 C CA . LEU A 1 209 ? -18.577 9.949 12.080 1.00 86.12 209 LEU A CA 1
ATOM 1619 C C . LEU A 1 209 ? -17.116 10.372 11.888 1.00 86.12 209 LEU A C 1
ATOM 1621 O O . LEU A 1 209 ? -16.793 11.026 10.911 1.00 86.12 209 LEU A O 1
ATOM 1625 N N . ASP A 1 210 ? -16.209 9.945 12.766 1.00 87.81 210 ASP A N 1
ATOM 1626 C CA . ASP A 1 210 ? -14.782 10.276 12.637 1.00 87.81 210 ASP A CA 1
ATOM 1627 C C . ASP A 1 210 ? -14.089 9.569 11.450 1.00 87.81 210 ASP A C 1
ATOM 1629 O O . ASP A 1 210 ? -13.022 9.992 11.004 1.00 87.81 210 ASP A O 1
ATOM 1633 N N . GLU A 1 211 ? -14.657 8.472 10.942 1.00 90.50 211 GLU A N 1
ATOM 1634 C CA . GLU A 1 211 ? -14.055 7.658 9.876 1.00 90.50 211 GLU A CA 1
ATOM 1635 C C . GLU A 1 211 ? -14.190 8.268 8.469 1.00 90.50 211 GLU A C 1
ATOM 1637 O O . GLU A 1 211 ? -13.405 7.939 7.566 1.00 90.50 211 GLU A O 1
ATOM 1642 N N . GLY A 1 212 ? -15.175 9.141 8.253 1.00 85.44 212 GLY A N 1
ATOM 1643 C CA . GLY A 1 212 ? -15.466 9.711 6.943 1.00 85.44 212 GLY A CA 1
ATOM 1644 C C . GLY A 1 212 ? -16.512 10.814 6.967 1.00 85.44 212 GLY A C 1
ATOM 1645 O O . GLY A 1 212 ? -16.829 11.368 8.009 1.00 85.44 212 GLY A O 1
ATOM 1646 N N . ASP A 1 213 ? -17.009 11.148 5.786 1.00 83.50 213 ASP A N 1
ATOM 1647 C CA . ASP A 1 213 ? -18.086 12.112 5.593 1.00 83.50 213 ASP A CA 1
ATOM 1648 C C . ASP A 1 213 ? -19.465 11.487 5.853 1.00 83.50 213 ASP A C 1
ATOM 1650 O O . ASP A 1 213 ? -19.604 10.277 6.064 1.00 83.50 213 ASP A O 1
ATOM 1654 N N . ASP A 1 214 ? -20.494 12.333 5.802 1.00 83.19 214 ASP A N 1
ATOM 1655 C CA . ASP A 1 214 ? -21.891 11.930 5.968 1.00 83.19 214 ASP A CA 1
ATOM 1656 C C . ASP A 1 214 ? -22.325 10.875 4.930 1.00 83.19 214 ASP A C 1
ATOM 1658 O O . ASP A 1 214 ? -23.187 10.045 5.224 1.00 83.19 214 ASP A O 1
ATOM 1662 N N . ASP A 1 215 ? -21.671 10.828 3.763 1.00 88.69 215 ASP A N 1
ATOM 1663 C CA . ASP A 1 215 ? -21.926 9.844 2.704 1.00 88.69 215 ASP A CA 1
ATOM 1664 C C . ASP A 1 215 ? -21.371 8.449 3.036 1.00 88.69 215 ASP A C 1
ATOM 1666 O O . ASP A 1 215 ? -21.903 7.437 2.568 1.00 88.69 215 ASP A O 1
ATOM 1670 N N . LEU A 1 216 ? -20.322 8.351 3.862 1.00 90.25 216 LEU A N 1
ATOM 1671 C CA . LEU A 1 216 ? -19.777 7.071 4.319 1.00 90.25 216 LEU A CA 1
ATOM 1672 C C . LEU A 1 216 ? -20.599 6.455 5.456 1.00 90.25 216 LEU A C 1
ATOM 1674 O O . LEU A 1 216 ? -20.682 5.228 5.573 1.00 90.25 216 LEU A O 1
ATOM 1678 N N . VAL A 1 217 ? -21.185 7.289 6.318 1.00 87.12 217 VAL A N 1
ATOM 1679 C CA . VAL A 1 217 ? -21.961 6.860 7.489 1.00 87.12 217 VAL A CA 1
ATOM 1680 C C . VAL A 1 217 ? -23.030 5.812 7.160 1.00 87.12 217 VAL A C 1
ATOM 1682 O O . VAL A 1 217 ? -23.085 4.835 7.906 1.00 87.12 217 VAL A O 1
ATOM 1685 N N . PRO A 1 218 ? -23.856 5.909 6.100 1.00 91.81 218 PRO A N 1
ATOM 1686 C CA . PRO A 1 218 ? -24.906 4.921 5.842 1.00 91.81 218 PRO A CA 1
ATOM 1687 C C . PRO A 1 218 ? -24.378 3.535 5.459 1.00 91.81 218 PRO A C 1
ATOM 1689 O O . PRO A 1 218 ? -25.073 2.550 5.675 1.00 91.81 218 PRO A O 1
ATOM 1692 N N . TRP A 1 219 ? -23.154 3.426 4.941 1.00 95.25 219 TRP A N 1
ATOM 1693 C CA . TRP A 1 219 ? -22.624 2.149 4.469 1.00 95.25 219 TRP A CA 1
ATOM 1694 C C . TRP A 1 219 ? -22.335 1.184 5.606 1.00 95.25 219 TRP A C 1
ATOM 1696 O O . TRP A 1 219 ? -21.619 1.542 6.541 1.00 95.25 219 TRP A O 1
ATOM 1706 N N . ASP A 1 220 ? -22.780 -0.061 5.479 1.00 95.56 220 ASP A N 1
ATOM 1707 C CA . ASP A 1 220 ? -22.290 -1.168 6.290 1.00 95.56 220 ASP A CA 1
ATOM 1708 C C . ASP A 1 220 ? -21.156 -1.926 5.590 1.00 95.56 220 ASP A C 1
ATOM 1710 O O . ASP A 1 220 ? -20.905 -1.777 4.392 1.00 95.56 220 ASP A O 1
ATOM 1714 N N . PHE A 1 221 ? -20.410 -2.711 6.376 1.00 96.12 221 PHE A N 1
ATOM 1715 C CA . PHE A 1 221 ? -19.185 -3.380 5.926 1.00 96.12 221 PHE A CA 1
ATOM 1716 C C . PHE A 1 221 ? -19.385 -4.180 4.632 1.00 96.12 221 PHE A C 1
ATOM 1718 O O . PHE A 1 221 ? -18.616 -4.035 3.682 1.00 96.12 221 PHE A O 1
ATOM 1725 N N . HIS A 1 222 ? -20.407 -5.037 4.615 1.00 96.38 222 HIS A N 1
ATOM 1726 C CA . HIS A 1 222 ? -20.652 -5.971 3.523 1.00 96.38 222 HIS A CA 1
ATOM 1727 C C . HIS A 1 222 ? -21.144 -5.255 2.263 1.00 96.38 222 HIS A C 1
ATOM 1729 O O . HIS A 1 222 ? -20.723 -5.625 1.168 1.00 96.38 222 HIS A O 1
ATOM 1735 N N . ASP A 1 223 ? -21.941 -4.197 2.417 1.00 96.06 223 ASP A N 1
ATOM 1736 C CA . ASP A 1 223 ? -22.462 -3.413 1.299 1.00 96.06 223 ASP A CA 1
ATOM 1737 C C . ASP A 1 223 ? -21.349 -2.657 0.579 1.00 96.06 223 ASP A C 1
ATOM 1739 O O . ASP A 1 223 ? -21.214 -2.770 -0.641 1.00 96.06 223 ASP A O 1
ATOM 1743 N N . LEU A 1 224 ? -20.496 -1.939 1.323 1.00 95.75 224 LEU A N 1
ATOM 1744 C CA . LEU A 1 224 ? -19.399 -1.196 0.699 1.00 95.75 224 LEU A CA 1
ATOM 1745 C C . LEU A 1 224 ? -18.369 -2.149 0.087 1.00 95.75 224 LEU A C 1
ATOM 1747 O O . LEU A 1 224 ? -17.844 -1.884 -0.994 1.00 95.75 224 LEU A O 1
ATOM 1751 N N . LEU A 1 225 ? -18.097 -3.278 0.750 1.00 94.88 225 LEU A N 1
ATOM 1752 C CA . LEU A 1 225 ? -17.206 -4.297 0.207 1.00 94.88 225 LEU A CA 1
ATOM 1753 C C . LEU A 1 225 ? -17.752 -4.870 -1.106 1.00 94.88 225 LEU A C 1
ATOM 1755 O O . LEU A 1 225 ? -17.009 -4.942 -2.085 1.00 94.88 225 LEU A O 1
ATOM 1759 N N . PHE A 1 226 ? -19.032 -5.245 -1.151 1.00 93.56 226 PHE A N 1
ATOM 1760 C CA . PHE A 1 226 ? -19.665 -5.759 -2.364 1.00 93.56 226 PHE A CA 1
ATOM 1761 C C . PHE A 1 226 ? -19.673 -4.717 -3.486 1.00 93.56 226 PHE A C 1
ATO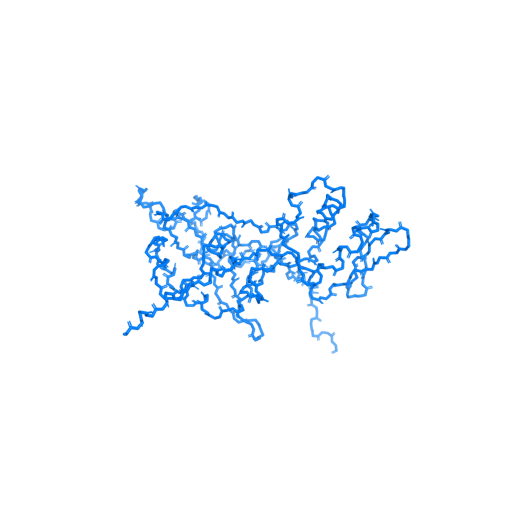M 1763 O O . PHE A 1 226 ? -19.281 -5.028 -4.614 1.00 93.56 226 PHE A O 1
ATOM 1770 N N . HIS A 1 227 ? -20.048 -3.475 -3.171 1.00 93.06 227 HIS A N 1
ATOM 1771 C CA . HIS A 1 227 ? -20.053 -2.365 -4.118 1.00 93.06 227 HIS A CA 1
ATOM 1772 C C . HIS A 1 227 ? -18.665 -2.142 -4.732 1.00 93.06 227 HIS A C 1
ATOM 1774 O O . HIS A 1 227 ? -18.516 -2.189 -5.954 1.00 93.06 227 HIS A O 1
ATOM 1780 N N . THR A 1 228 ? -17.624 -1.982 -3.907 1.00 91.56 228 THR A N 1
ATOM 1781 C CA . THR A 1 228 ? -16.250 -1.765 -4.385 1.00 91.56 228 THR A CA 1
ATOM 1782 C C . THR A 1 228 ? -15.746 -2.944 -5.222 1.00 91.56 228 THR A C 1
ATOM 1784 O O . THR A 1 228 ? -15.096 -2.732 -6.242 1.00 91.56 228 THR A O 1
ATOM 1787 N N . ARG A 1 229 ? -16.056 -4.189 -4.838 1.00 89.44 229 ARG A N 1
ATOM 1788 C CA . ARG A 1 229 ? -15.587 -5.389 -5.557 1.00 89.44 229 ARG A CA 1
ATOM 1789 C C . ARG A 1 229 ? -16.316 -5.659 -6.867 1.00 89.44 229 ARG A C 1
ATOM 1791 O O . ARG A 1 229 ? -15.746 -6.320 -7.729 1.00 89.44 229 ARG A O 1
ATOM 1798 N N . SER A 1 230 ? -17.527 -5.134 -7.018 1.00 88.25 230 SER A N 1
ATOM 1799 C CA . SER A 1 230 ? -18.331 -5.272 -8.237 1.00 88.25 230 SER A CA 1
ATOM 1800 C C . SER A 1 230 ? -18.179 -4.083 -9.192 1.00 88.25 230 SER A C 1
ATOM 1802 O O . SER A 1 230 ? -18.748 -4.099 -10.278 1.00 88.25 230 SER A O 1
ATOM 1804 N N . THR A 1 231 ? -17.424 -3.052 -8.800 1.00 88.06 231 THR A N 1
ATOM 1805 C CA . THR A 1 231 ? -17.234 -1.831 -9.593 1.00 88.06 231 THR A CA 1
ATOM 1806 C C . THR A 1 231 ? -15.906 -1.870 -10.345 1.00 88.06 231 THR A C 1
ATOM 1808 O O . THR A 1 231 ? -14.835 -2.017 -9.749 1.00 88.06 231 THR A O 1
ATOM 1811 N N . GLU A 1 232 ? -15.969 -1.698 -11.665 1.00 84.56 232 GLU A N 1
ATOM 1812 C CA . GLU A 1 232 ? -14.785 -1.592 -12.518 1.00 84.56 232 GLU A CA 1
ATOM 1813 C C . GLU A 1 232 ? -13.892 -0.411 -12.130 1.00 84.56 232 GLU A C 1
ATOM 1815 O O . GLU A 1 232 ? -14.356 0.644 -11.700 1.00 84.56 232 GLU A O 1
ATOM 1820 N N . GLY A 1 233 ? -12.577 -0.617 -12.224 1.00 83.56 233 GLY A N 1
ATOM 1821 C CA . GLY A 1 233 ? -11.576 0.398 -11.900 1.00 83.56 233 GLY A CA 1
ATOM 1822 C C . GLY A 1 233 ? -11.327 0.620 -10.405 1.00 83.56 233 GLY A C 1
ATOM 1823 O O . GLY A 1 233 ? -10.394 1.341 -10.063 1.00 83.56 233 GLY A O 1
ATOM 1824 N N . ARG A 1 234 ? -12.094 -0.009 -9.501 1.00 84.19 234 ARG A N 1
ATOM 1825 C CA . ARG A 1 234 ? -11.854 0.059 -8.043 1.00 84.19 234 ARG A CA 1
ATOM 1826 C C . ARG A 1 234 ? -11.048 -1.110 -7.483 1.00 84.19 234 ARG A C 1
ATOM 1828 O O . ARG A 1 234 ? -10.727 -1.131 -6.296 1.00 84.19 234 ARG A O 1
ATOM 1835 N N . GLN A 1 235 ? -10.762 -2.104 -8.314 1.00 82.81 235 GLN A N 1
ATOM 1836 C CA . GLN A 1 235 ? -10.122 -3.344 -7.908 1.00 82.81 235 GLN A CA 1
ATOM 1837 C C . GLN A 1 235 ? -9.416 -3.996 -9.105 1.00 82.81 235 GLN A C 1
ATOM 1839 O O . GLN A 1 235 ? -9.820 -3.786 -10.248 1.00 82.81 235 GLN A O 1
ATOM 1844 N N . ALA A 1 236 ? -8.368 -4.782 -8.842 1.00 82.00 236 ALA A N 1
ATOM 1845 C CA . ALA A 1 236 ? -7.495 -5.328 -9.886 1.00 82.00 236 ALA A CA 1
ATOM 1846 C C . ALA A 1 236 ? -7.892 -6.731 -10.385 1.00 82.00 236 ALA A C 1
ATOM 1848 O O . ALA A 1 236 ? -7.245 -7.264 -11.286 1.00 82.00 236 ALA A O 1
ATOM 1849 N N . ASN A 1 237 ? -8.913 -7.370 -9.805 1.00 76.50 237 ASN A N 1
ATOM 1850 C CA . ASN A 1 237 ? -9.388 -8.655 -10.309 1.00 76.50 237 ASN A CA 1
ATOM 1851 C C . ASN A 1 237 ? -10.085 -8.462 -11.662 1.00 76.50 237 ASN A C 1
ATOM 1853 O O . ASN A 1 237 ? -10.817 -7.484 -11.839 1.00 76.50 237 ASN A O 1
ATOM 1857 N N . PRO A 1 238 ? -9.930 -9.419 -12.587 1.00 67.69 238 PRO A N 1
ATOM 1858 C CA . PRO A 1 238 ? -10.698 -9.434 -13.825 1.00 67.69 238 PRO A CA 1
ATOM 1859 C C . PRO A 1 238 ? -12.206 -9.351 -13.551 1.00 67.69 238 PRO A C 1
ATOM 1861 O O . PRO A 1 238 ? -12.725 -10.029 -12.662 1.00 67.69 238 PRO A O 1
ATOM 1864 N N . LEU A 1 239 ? -12.898 -8.524 -14.333 1.00 62.94 239 LEU A N 1
ATOM 1865 C CA . LEU A 1 239 ? -14.353 -8.396 -14.337 1.00 62.94 239 LEU A CA 1
ATOM 1866 C C . LEU A 1 239 ? -14.926 -8.970 -15.635 1.00 62.94 239 LEU A C 1
ATOM 1868 O O . LEU A 1 239 ? -14.259 -8.984 -16.668 1.00 62.94 239 LEU A O 1
ATOM 1872 N N . GLY A 1 240 ? -16.174 -9.437 -15.572 1.00 64.25 240 GLY A N 1
ATOM 1873 C CA . GLY A 1 240 ? -16.870 -10.058 -16.698 1.00 64.25 240 GLY A CA 1
ATOM 1874 C C . GLY A 1 240 ? -16.810 -11.588 -16.695 1.00 64.25 240 GLY A C 1
ATOM 1875 O O . GLY A 1 240 ? -16.416 -12.221 -15.714 1.00 64.25 240 GLY A O 1
ATOM 1876 N N . GLY A 1 241 ? -17.264 -12.187 -17.798 1.00 57.12 241 GLY A N 1
ATOM 1877 C CA . GLY A 1 241 ? -17.362 -13.635 -17.965 1.00 57.12 241 GLY A CA 1
ATOM 1878 C C . GLY A 1 241 ? -15.995 -14.292 -18.112 1.00 57.12 241 GLY A C 1
ATOM 1879 O O . GLY A 1 241 ? -15.551 -14.577 -19.221 1.00 57.12 241 GLY A O 1
ATOM 1880 N N . LEU A 1 242 ? -15.334 -14.568 -16.992 1.00 56.44 242 LEU A N 1
ATOM 1881 C CA . LEU A 1 242 ? -14.355 -15.644 -16.957 1.00 56.44 242 LEU A CA 1
ATOM 1882 C C . LEU A 1 242 ? -15.147 -16.939 -17.143 1.00 56.44 242 LEU A C 1
ATOM 1884 O O . LEU A 1 242 ? -16.124 -17.168 -16.430 1.00 56.44 242 LEU A O 1
ATOM 1888 N N . TYR A 1 243 ? -14.736 -17.782 -18.085 1.00 58.91 243 TYR A N 1
ATOM 1889 C CA . TYR A 1 243 ? -15.275 -19.129 -18.267 1.00 58.91 243 TYR A CA 1
ATOM 1890 C C . TYR A 1 243 ? -14.303 -20.147 -17.643 1.00 58.91 243 TYR A C 1
ATOM 1892 O O . TYR A 1 243 ? -13.638 -20.877 -18.373 1.00 58.91 243 TYR A O 1
ATOM 1900 N N . PRO A 1 244 ? -14.153 -20.202 -16.303 1.00 59.09 244 PRO A N 1
ATOM 1901 C CA . PRO A 1 244 ? -13.117 -21.008 -15.653 1.00 59.09 244 PRO A CA 1
ATOM 1902 C C . PRO A 1 244 ? -13.344 -22.522 -15.768 1.00 59.09 244 PRO A C 1
ATOM 1904 O O . PRO A 1 244 ? -12.469 -23.286 -15.377 1.00 59.09 244 PRO A O 1
ATOM 1907 N N . PHE A 1 245 ? -14.500 -22.953 -16.282 1.00 60.22 245 PHE A N 1
ATOM 1908 C CA . PHE A 1 245 ? -14.901 -24.360 -16.380 1.00 60.22 245 PHE A CA 1
ATOM 1909 C C . PHE A 1 245 ? -15.244 -24.811 -17.807 1.00 60.22 245 PHE A C 1
ATOM 1911 O O . PHE A 1 245 ? -15.797 -25.892 -17.973 1.00 60.22 245 PHE A O 1
ATOM 1918 N N . VAL A 1 246 ? -14.956 -24.003 -18.833 1.00 43.53 246 VAL A N 1
ATOM 1919 C CA . VAL A 1 246 ? -15.093 -24.455 -20.226 1.00 43.53 246 VAL A CA 1
ATOM 1920 C C . VAL A 1 246 ? -13.739 -25.005 -20.664 1.00 43.53 246 VAL A C 1
ATOM 1922 O O . VAL A 1 246 ? -12.853 -24.257 -21.075 1.00 43.53 246 VAL A O 1
ATOM 1925 N N . GLY A 1 247 ? -13.593 -26.316 -20.493 1.00 46.16 247 GLY A N 1
ATOM 1926 C CA . GLY A 1 247 ? -12.486 -27.157 -20.938 1.00 46.16 247 GLY A CA 1
ATOM 1927 C C . GLY A 1 247 ? -12.991 -28.577 -21.114 1.00 46.16 247 GLY A C 1
ATOM 1928 O O . GLY A 1 247 ? -13.694 -29.047 -20.192 1.00 46.16 247 GLY A O 1
#

Secondary structure (DSSP, 8-state):
-PPPP------PPPPEEEEEE-TT-EEEE-TTSEEEEEETTEEEEEEE--HHHHHHHGGGGT-EETHHHHS--SHHHHHHHHHHHHHHHTT-EEEEEESSSEEEEEEESSTT---------TT-EEEE-TTEEEEEETTEEEEEETT-SEEEEE-STHHHHHHHHTTS-EEHHHHTTSTT---HHHHHHHHHTTSEEE--TTT---HHHHTS-TTTTT--HHHHHHHHHHSTTSSSS--S---TT--

Mean predicted aligned error: 6.9 Å

Foldseek 3Di:
DDDDDDDPPPPADAWFKWKAFDPQWDWDADPQQWIWIDGPNDIDTLDGADPLLVVVVNCSNVTDGPVQLVDDPDPSSVRNVSSSQSCQQVQRIKMATGGNDGQKIKRFFFRSDDFDQADDDLQWKKAFDLQWDWDDDPNWIWIDGLQFRIIITGPHVLVVVLNVVRNDIDRNNVSVPDPSRPDSRVVRRCCSRLRMFTDDPVVVPDDLPRSDDPVSNVDDNVRSNVVLVQDPRSGNDDDDDDPVPPD

Solvent-accessible surface area (backbone atoms only — not comparable to full-atom values): 1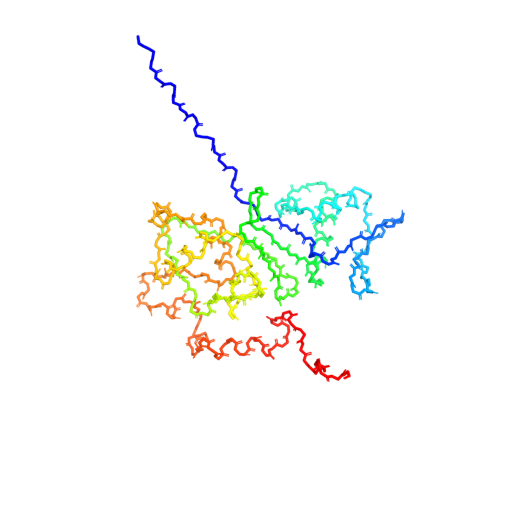4097 Å² total; per-residue (Å²): 137,83,81,81,78,80,80,76,78,77,80,75,74,73,64,43,54,20,43,22,46,32,94,73,54,43,80,48,76,48,96,86,29,36,34,30,44,35,42,97,94,44,75,44,83,71,49,71,48,54,73,67,26,58,58,55,57,61,47,25,71,82,39,40,53,52,69,69,46,79,70,53,102,45,71,49,34,51,51,40,37,54,48,52,52,53,36,21,48,70,57,47,40,27,35,31,37,23,64,98,53,64,38,29,38,38,40,56,20,28,64,54,55,73,93,52,71,48,87,81,64,56,81,44,29,37,26,51,31,81,51,39,48,77,48,78,55,90,94,40,45,32,41,40,26,56,73,22,52,40,36,34,40,55,63,38,72,52,44,60,61,38,51,63,59,22,73,43,80,36,40,38,65,62,46,69,74,40,91,53,53,71,54,66,65,53,54,19,32,33,38,60,38,48,34,26,38,62,56,59,80,87,71,72,70,50,72,67,53,47,68,47,57,83,83,52,54,80,58,49,55,68,57,44,38,51,51,34,72,72,37,87,75,54,41,70,70,89,80,79,90,76,67,92,77,78,124

Sequence (247 aa):
MRAPAKKRVSRSTPPTISARLSARITLQTHADGSILACFDGHSVGLGKYSAATCKRAQELRSGLPLASFETSGRAADQELDLLVRRLARHGLMEYRLGRSRDEVVIEPQVADYWPRIARFDDSETLVLSRFAYLRRRGNDMVLESARAGALLRICNPKITTALARLAAPQRISRFRRQDGFPGLELLCLLVDCQILFKVNAAAGTGLRLDEGDDDLVPWDFHDLLFHTRSTEGRQANPLGGLYPFVG

pLDDT: mean 88.17, std 13.49, range [39.53, 98.44]

Radius of gyration: 20.99 Å; Cα contacts (8 Å, |Δi|>4): 389; chains: 1; bounding box: 62×44×68 Å

Nearest PDB structures (foldseek):
  8pz5-assembly1_B  TM=7.681E-01  e=1.531E-12  Cyanothece sp. PCC 7425
  5lq4-assembly1_B  TM=7.127E-01  e=4.261E-12  Cyanothece sp. PCC 7425
  4bs9-assembly1_A-2  TM=5.330E-01  e=2.035E+00  uncultured Prochloron sp. 06037A
  1we5-assembly1_B  TM=2.293E-01  e=8.429E+00  Escherichia coli